Protein AF-A0A5N6ZNH1-F1 (afdb_monomer)

InterPro domains:
  IPR006068 Cation-transporting P-type ATPase, C-terminal [PF00689] (1-148)
  IPR023298 P-type ATPase, transmembrane domain superfamily [SSF81665] (3-155)

Structure (mmCIF, N/CA/C/O backbone):
data_AF-A0A5N6ZNH1-F1
#
_entry.id   AF-A0A5N6ZNH1-F1
#
loop_
_atom_site.group_PDB
_atom_site.id
_atom_site.type_symbol
_atom_site.label_atom_id
_atom_site.label_alt_id
_atom_site.label_comp_id
_atom_site.label_asym_id
_atom_site.label_entity_id
_atom_site.label_seq_id
_atom_site.pdbx_PDB_ins_code
_atom_site.Cartn_x
_atom_site.Cartn_y
_atom_site.Cartn_z
_atom_site.occupancy
_atom_site.B_iso_or_equiv
_atom_site.auth_seq_id
_atom_site.auth_comp_id
_atom_site.auth_asym_id
_atom_site.auth_atom_id
_atom_site.pdbx_PDB_model_num
ATOM 1 N N . MET A 1 1 ? 2.961 -7.917 6.407 1.00 88.56 1 MET A N 1
ATOM 2 C CA . MET A 1 1 ? 3.668 -6.941 5.554 1.00 88.56 1 MET A CA 1
ATOM 3 C C . MET A 1 1 ? 4.857 -7.589 4.864 1.00 88.56 1 MET A C 1
ATOM 5 O O . MET A 1 1 ? 4.721 -7.859 3.689 1.00 88.56 1 MET A O 1
ATOM 9 N N . ALA A 1 2 ? 5.943 -7.946 5.563 1.00 92.75 2 ALA A N 1
ATOM 10 C CA . ALA A 1 2 ? 7.127 -8.548 4.927 1.00 92.75 2 ALA A CA 1
ATOM 11 C C . ALA A 1 2 ? 6.815 -9.782 4.057 1.00 92.75 2 ALA A C 1
ATOM 13 O O . ALA A 1 2 ? 7.259 -9.849 2.919 1.00 92.75 2 ALA A O 1
ATOM 14 N N . ALA A 1 3 ? 5.983 -10.706 4.553 1.00 95.50 3 ALA A N 1
ATOM 15 C CA . ALA A 1 3 ? 5.555 -11.874 3.781 1.00 95.50 3 ALA A CA 1
ATOM 16 C C . ALA A 1 3 ? 4.756 -11.515 2.514 1.00 95.50 3 ALA A C 1
ATOM 18 O O . ALA A 1 3 ? 4.924 -12.180 1.504 1.00 95.50 3 ALA A O 1
ATOM 19 N N . LEU A 1 4 ? 3.935 -10.455 2.563 1.00 94.50 4 LEU A N 1
ATOM 20 C CA . LEU A 1 4 ? 3.176 -9.975 1.401 1.00 94.50 4 LEU A CA 1
ATOM 21 C C . LEU A 1 4 ? 4.105 -9.290 0.393 1.00 94.50 4 LEU A C 1
ATOM 23 O O . LEU A 1 4 ? 4.071 -9.571 -0.789 1.00 94.50 4 LEU A O 1
ATOM 27 N N . CYS A 1 5 ? 5.040 -8.466 0.864 1.00 94.94 5 CYS A N 1
ATOM 28 C CA . CYS A 1 5 ? 6.045 -7.871 -0.013 1.00 94.94 5 CYS A CA 1
ATOM 29 C C . CYS A 1 5 ? 6.889 -8.951 -0.717 1.00 94.94 5 CYS A C 1
ATOM 31 O O . CYS A 1 5 ? 7.115 -8.857 -1.921 1.00 94.94 5 CYS A O 1
ATOM 33 N N . LEU A 1 6 ? 7.297 -10.005 0.001 1.00 95.38 6 LEU A N 1
ATOM 34 C CA . LEU A 1 6 ? 8.005 -11.134 -0.602 1.00 95.38 6 LEU A CA 1
ATOM 35 C C . LEU A 1 6 ? 7.116 -11.894 -1.597 1.00 95.38 6 LEU A C 1
ATOM 37 O O . LEU A 1 6 ? 7.585 -12.202 -2.689 1.00 95.38 6 LEU A O 1
ATOM 41 N N . SER A 1 7 ? 5.842 -12.150 -1.267 1.00 95.62 7 SER A N 1
ATOM 42 C CA . SER A 1 7 ? 4.918 -12.796 -2.207 1.00 95.62 7 SER A CA 1
ATOM 43 C C . SER A 1 7 ? 4.700 -11.961 -3.460 1.00 95.62 7 SER A C 1
ATOM 45 O O . SER A 1 7 ? 4.751 -12.525 -4.546 1.00 95.62 7 SER A O 1
ATOM 47 N N . SER A 1 8 ? 4.546 -10.642 -3.339 1.00 95.00 8 SER A N 1
ATOM 48 C CA . SER A 1 8 ? 4.360 -9.743 -4.480 1.00 95.00 8 SER A CA 1
ATOM 49 C C . SER A 1 8 ? 5.536 -9.820 -5.449 1.00 95.00 8 SER A C 1
ATOM 51 O O . SER A 1 8 ? 5.341 -9.985 -6.653 1.00 95.00 8 SER A O 1
ATOM 53 N N . PHE A 1 9 ? 6.762 -9.806 -4.914 1.00 94.88 9 PHE A N 1
ATOM 54 C CA . PHE A 1 9 ? 7.974 -9.944 -5.707 1.00 94.88 9 PHE A CA 1
ATOM 55 C C . PHE A 1 9 ? 8.028 -11.316 -6.381 1.00 94.88 9 PHE A C 1
ATOM 57 O O . PHE A 1 9 ? 8.214 -11.406 -7.591 1.00 94.88 9 PHE A O 1
ATOM 64 N N . SER A 1 10 ? 7.836 -12.388 -5.608 1.00 95.31 10 SER A N 1
ATOM 65 C CA . SER A 1 10 ? 7.918 -13.758 -6.113 1.00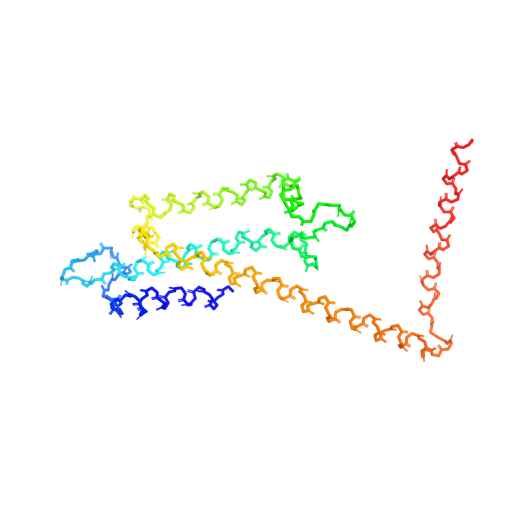 95.31 10 SER A CA 1
ATOM 66 C C . SER A 1 10 ? 6.844 -14.071 -7.155 1.00 95.31 10 SER A C 1
ATOM 68 O O . SER A 1 10 ? 7.141 -14.753 -8.131 1.00 95.31 10 SER A O 1
ATOM 70 N N . LEU A 1 11 ? 5.619 -13.570 -6.987 1.00 94.62 11 LEU A N 1
ATOM 71 C CA . LEU A 1 11 ? 4.522 -13.780 -7.932 1.00 94.62 11 LEU A CA 1
ATOM 72 C C . LEU A 1 11 ? 4.774 -13.061 -9.258 1.00 94.62 11 LEU A C 1
ATOM 74 O O . LEU A 1 11 ? 4.592 -13.664 -10.313 1.00 94.62 11 LEU A O 1
ATOM 78 N N . VAL A 1 12 ? 5.220 -11.803 -9.217 1.00 93.62 12 VAL A N 1
ATOM 79 C CA . VAL A 1 12 ? 5.508 -11.041 -10.442 1.00 93.62 12 VAL A CA 1
ATOM 80 C C . VAL A 1 12 ? 6.757 -11.575 -11.148 1.00 93.6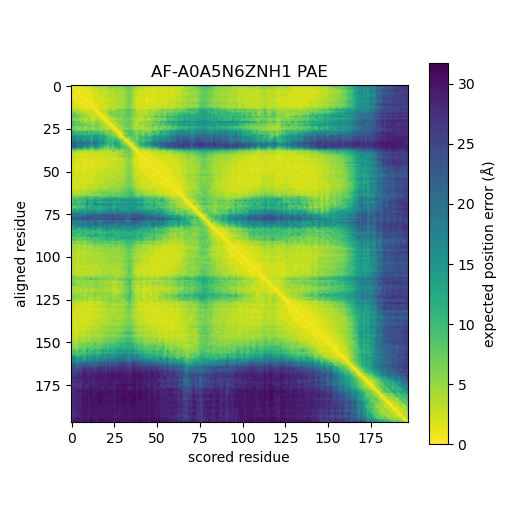2 12 VAL A C 1
ATOM 82 O O . VAL A 1 12 ? 6.750 -11.669 -12.368 1.00 93.62 12 VAL A O 1
ATOM 85 N N . MET A 1 13 ? 7.792 -11.988 -10.408 1.00 92.44 13 MET A N 1
ATOM 86 C CA . MET A 1 13 ? 9.008 -12.561 -11.000 1.00 92.44 13 MET A CA 1
ATOM 87 C C . MET A 1 13 ? 8.810 -13.962 -11.570 1.00 92.44 13 MET A C 1
ATOM 89 O O . MET A 1 13 ? 9.171 -14.211 -12.713 1.00 92.44 13 MET A O 1
ATOM 93 N N . TYR A 1 14 ? 8.295 -14.885 -10.757 1.00 92.56 14 TYR A N 1
ATOM 94 C CA . TYR A 1 14 ? 8.315 -16.320 -11.062 1.00 92.56 14 TYR A CA 1
ATOM 95 C C . TYR A 1 14 ? 6.938 -16.886 -11.405 1.00 92.56 14 TYR A C 1
ATOM 97 O O . TYR A 1 14 ? 6.851 -17.915 -12.063 1.00 92.56 14 TYR A O 1
ATOM 105 N N . GLY A 1 15 ? 5.861 -16.262 -10.921 1.00 90.50 15 GLY A N 1
ATOM 106 C CA . GLY A 1 15 ? 4.499 -16.726 -11.193 1.00 90.50 15 GLY A CA 1
ATOM 107 C C . GLY A 1 15 ? 4.025 -16.334 -12.589 1.00 90.50 15 GLY A C 1
ATOM 108 O O . GLY A 1 15 ? 3.503 -17.168 -13.322 1.00 90.50 15 GLY A O 1
ATOM 109 N N . TRP A 1 16 ? 4.223 -15.065 -12.947 1.00 89.00 16 TRP A N 1
ATOM 110 C CA . TRP A 1 16 ? 3.796 -14.499 -14.232 1.00 89.00 16 TRP A CA 1
ATOM 111 C C . TRP A 1 16 ? 4.929 -13.890 -15.063 1.00 89.00 16 TRP A C 1
ATOM 113 O O . TRP A 1 16 ? 4.695 -13.503 -16.206 1.00 89.00 16 TRP A O 1
ATOM 123 N N . GLY A 1 17 ? 6.128 -13.781 -14.494 1.00 87.06 17 GLY A N 1
ATOM 124 C CA . GLY A 1 17 ? 7.323 -13.323 -15.192 1.00 87.06 17 GLY A CA 1
ATOM 125 C C . GLY A 1 17 ? 8.105 -14.466 -15.837 1.00 87.06 17 GLY A C 1
ATOM 126 O O . GLY A 1 17 ? 7.715 -15.631 -15.793 1.00 87.06 17 GLY A O 1
ATOM 127 N N . ASP A 1 18 ? 9.238 -14.109 -16.429 1.00 85.00 18 ASP A N 1
ATOM 128 C CA . ASP A 1 18 ? 10.198 -15.020 -17.060 1.00 85.00 18 ASP A CA 1
ATOM 129 C C . ASP A 1 18 ? 11.141 -15.705 -16.054 1.00 85.00 18 ASP A C 1
ATOM 131 O O . ASP A 1 18 ? 11.878 -16.619 -16.420 1.00 85.00 18 ASP A O 1
ATOM 135 N N . GLY A 1 19 ? 11.119 -15.286 -14.782 1.00 83.12 19 GLY A N 1
ATOM 136 C CA . GLY A 1 19 ? 12.041 -15.761 -13.751 1.00 83.12 19 GLY A CA 1
ATOM 137 C C . GLY A 1 19 ? 13.498 -15.345 -13.982 1.00 83.12 19 GLY A C 1
ATOM 138 O O . GLY A 1 19 ? 14.367 -15.780 -13.222 1.00 83.12 19 GLY A O 1
ATOM 139 N N . ASP A 1 20 ? 13.767 -14.510 -14.989 1.00 85.50 20 ASP A N 1
ATOM 140 C CA . ASP A 1 20 ? 15.103 -14.019 -15.299 1.00 85.50 20 ASP A CA 1
ATOM 141 C C . ASP A 1 20 ? 15.402 -12.785 -14.447 1.00 85.50 20 ASP A C 1
ATOM 143 O O . ASP A 1 20 ? 14.707 -11.772 -14.493 1.00 85.50 20 ASP A O 1
ATOM 147 N N . LEU A 1 21 ? 16.443 -12.880 -13.621 1.00 82.38 21 LEU A N 1
ATOM 148 C CA . LEU A 1 21 ? 16.875 -11.777 -12.767 1.00 82.38 21 LEU A CA 1
ATOM 149 C C . LEU A 1 21 ? 17.763 -10.765 -13.517 1.00 82.38 21 LEU A C 1
ATOM 151 O O . LEU A 1 21 ? 18.082 -9.708 -12.959 1.00 82.38 21 LEU A O 1
ATOM 155 N N . GLY A 1 22 ? 18.164 -11.086 -14.749 1.00 80.69 22 GLY A N 1
ATOM 156 C CA . GLY A 1 22 ? 19.081 -10.299 -15.558 1.00 80.69 22 GLY A CA 1
ATOM 157 C C . GLY A 1 22 ? 20.480 -10.175 -14.942 1.00 80.69 22 GLY A C 1
ATOM 158 O O . GLY A 1 22 ? 20.769 -10.619 -13.826 1.00 80.69 22 GLY A O 1
ATOM 159 N N . SER A 1 23 ? 21.386 -9.531 -15.675 1.00 81.56 23 SER A N 1
ATOM 160 C CA . SER A 1 23 ? 22.740 -9.210 -15.217 1.00 81.56 23 SER A CA 1
ATOM 161 C C . SER A 1 23 ? 22.920 -7.700 -15.145 1.00 81.56 23 SER A C 1
ATOM 163 O O . SER A 1 23 ? 22.488 -6.982 -16.031 1.00 81.56 23 SER A O 1
ATOM 165 N N . GLY A 1 24 ? 23.557 -7.179 -14.094 1.00 80.00 24 GLY A N 1
ATOM 166 C CA . GLY A 1 24 ? 23.895 -5.748 -14.050 1.00 80.00 24 GLY A CA 1
ATOM 167 C C . GLY A 1 24 ? 22.712 -4.782 -13.871 1.00 80.00 24 GLY A C 1
ATOM 168 O O . GLY A 1 24 ? 22.926 -3.572 -13.866 1.00 80.00 24 GLY A O 1
ATOM 169 N N . CYS A 1 25 ? 21.496 -5.271 -13.597 1.00 80.94 25 CYS A N 1
ATOM 170 C CA . CYS A 1 25 ? 20.281 -4.455 -13.437 1.00 80.94 25 CYS A CA 1
ATOM 171 C C . CYS A 1 25 ? 20.325 -3.426 -12.285 1.00 80.94 25 CYS A C 1
ATOM 173 O O . CYS A 1 25 ? 19.436 -2.590 -12.143 1.00 80.94 25 CYS A O 1
ATOM 175 N N . ASN A 1 26 ? 21.338 -3.480 -11.415 1.00 82.81 26 ASN A N 1
ATOM 176 C CA . ASN A 1 26 ? 21.553 -2.471 -10.377 1.00 82.81 26 ASN A CA 1
ATOM 177 C C . ASN A 1 26 ? 22.439 -1.307 -10.842 1.00 82.81 26 ASN A C 1
ATOM 179 O O . ASN A 1 26 ? 22.495 -0.306 -10.133 1.00 82.81 26 ASN A O 1
ATOM 183 N N . THR A 1 27 ? 23.137 -1.411 -11.971 1.00 80.31 27 THR A N 1
ATOM 184 C CA . THR A 1 27 ? 24.080 -0.384 -12.440 1.00 80.31 27 THR A CA 1
ATOM 185 C C . THR A 1 27 ? 23.406 0.582 -13.403 1.00 80.31 27 THR A C 1
ATOM 187 O O . THR A 1 27 ? 23.567 1.793 -13.274 1.00 80.31 27 THR A O 1
ATOM 190 N N . SER A 1 28 ? 22.616 0.074 -14.345 1.00 69.06 28 SER A N 1
ATOM 191 C CA . SER A 1 28 ? 21.859 0.884 -15.301 1.00 69.06 28 SER A CA 1
ATOM 192 C C . SER A 1 28 ? 20.594 0.140 -15.729 1.00 69.06 28 SER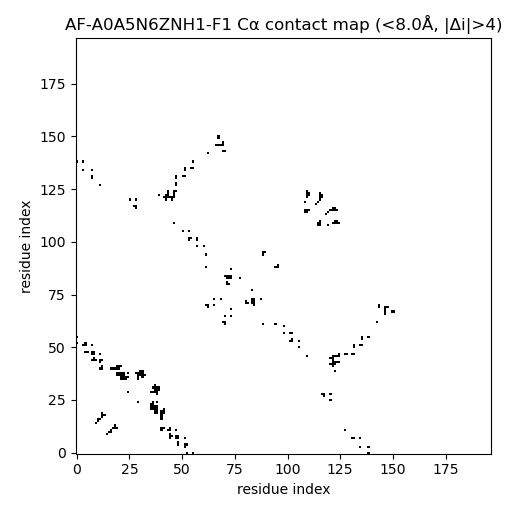 A C 1
ATOM 194 O O . SER A 1 28 ? 20.527 -1.087 -15.650 1.00 69.06 28 SER A O 1
ATOM 196 N N . TYR A 1 29 ? 19.560 0.883 -16.128 1.00 70.75 29 TYR A N 1
ATOM 197 C CA . TYR A 1 29 ? 18.357 0.286 -16.698 1.00 70.75 29 TYR A CA 1
ATOM 198 C C . TYR A 1 29 ? 18.626 -0.051 -18.166 1.00 70.75 29 TYR A C 1
ATOM 200 O O . TYR A 1 29 ? 18.647 0.836 -19.014 1.00 70.75 29 TYR A O 1
ATOM 208 N N . HIS A 1 30 ? 18.855 -1.332 -18.457 1.00 68.06 30 HIS A N 1
ATOM 209 C CA . HIS A 1 30 ? 19.127 -1.813 -19.818 1.00 68.06 30 HIS A CA 1
ATOM 210 C C . HIS A 1 30 ? 17.845 -2.178 -20.596 1.00 68.06 30 HIS A C 1
ATOM 212 O O . HIS A 1 30 ? 17.911 -2.580 -21.756 1.00 68.06 30 HIS A O 1
ATOM 218 N N . GLY A 1 31 ? 16.661 -1.992 -19.995 1.00 68.38 31 GLY A N 1
ATOM 219 C CA . GLY A 1 31 ? 15.377 -2.346 -20.605 1.00 68.38 31 GLY A CA 1
ATOM 220 C C . GLY A 1 31 ? 15.332 -3.811 -21.052 1.00 68.38 31 GLY A C 1
ATOM 221 O O . GLY A 1 31 ? 15.844 -4.691 -20.362 1.00 68.38 31 GLY A O 1
ATOM 222 N N . SER A 1 32 ? 14.734 -4.052 -22.220 1.00 61.44 32 SER A N 1
ATOM 223 C CA . SER A 1 32 ? 14.674 -5.356 -22.899 1.00 61.44 32 SER A CA 1
ATOM 224 C C . SER A 1 32 ? 15.827 -5.542 -23.911 1.00 61.44 32 SER A C 1
ATOM 226 O O . SER A 1 32 ? 15.699 -6.274 -24.895 1.00 61.44 32 SER A O 1
ATOM 228 N N . ALA A 1 33 ? 16.958 -4.847 -23.724 1.00 58.91 33 ALA A N 1
ATOM 229 C CA . ALA A 1 33 ? 18.098 -4.957 -24.628 1.00 58.91 33 ALA A CA 1
ATOM 230 C C . ALA A 1 33 ? 18.775 -6.332 -24.501 1.00 58.91 33 ALA A C 1
ATOM 232 O O . ALA A 1 33 ? 19.253 -6.733 -23.443 1.00 58.91 33 ALA A O 1
ATOM 233 N N . HIS A 1 34 ? 18.871 -7.033 -25.629 1.00 53.25 34 HIS A N 1
ATOM 234 C CA . HIS A 1 34 ? 19.316 -8.426 -25.725 1.00 53.25 34 HIS A CA 1
ATOM 235 C C . HIS A 1 34 ? 20.792 -8.672 -25.340 1.00 53.25 34 HIS A C 1
ATOM 237 O O . HIS A 1 34 ? 21.206 -9.826 -25.250 1.00 53.25 34 HIS A O 1
ATOM 243 N N . TYR A 1 35 ? 21.587 -7.608 -25.163 1.00 54.94 35 TYR A N 1
ATOM 244 C CA . TYR A 1 35 ? 23.039 -7.681 -24.953 1.00 54.94 35 TYR A CA 1
ATOM 245 C C . TYR A 1 35 ? 23.467 -7.491 -23.484 1.00 54.94 35 TYR A C 1
ATOM 247 O O . TYR A 1 35 ? 24.503 -8.022 -23.103 1.00 54.94 35 TYR A O 1
ATOM 255 N N . ASP A 1 36 ? 22.655 -6.819 -22.653 1.00 57.50 36 ASP A N 1
ATOM 256 C CA . ASP A 1 36 ? 22.975 -6.521 -21.238 1.00 57.50 36 ASP A CA 1
ATOM 257 C C . ASP A 1 36 ? 22.039 -7.219 -20.221 1.00 57.50 36 ASP A C 1
ATOM 259 O O . ASP A 1 36 ? 22.145 -7.004 -19.014 1.00 57.50 36 ASP A O 1
ATOM 263 N N . GLY A 1 37 ? 21.165 -8.119 -20.684 1.00 64.81 37 GLY A N 1
ATOM 264 C CA . GLY A 1 37 ? 20.223 -8.874 -19.850 1.00 64.81 37 GLY A CA 1
ATOM 265 C C . GLY A 1 37 ? 18.873 -8.169 -19.685 1.00 64.81 37 GLY A C 1
ATOM 266 O O . GLY A 1 37 ? 18.797 -6.948 -19.555 1.00 64.81 37 GLY A O 1
ATOM 267 N N . ASN A 1 38 ? 17.785 -8.945 -19.703 1.00 76.50 38 ASN A N 1
ATOM 268 C CA . ASN A 1 38 ? 16.431 -8.415 -19.565 1.00 76.50 38 ASN A CA 1
ATOM 269 C C . ASN A 1 38 ? 16.178 -7.996 -18.106 1.00 76.50 38 ASN A C 1
ATOM 271 O O . ASN A 1 38 ? 16.035 -8.841 -17.227 1.00 76.50 38 ASN A O 1
ATOM 275 N N . CYS A 1 39 ? 16.127 -6.691 -17.831 1.00 85.69 39 CYS A N 1
ATOM 276 C CA . CYS A 1 39 ? 15.884 -6.171 -16.476 1.00 85.69 39 CYS A CA 1
ATOM 277 C C . CYS A 1 39 ? 14.420 -5.771 -16.238 1.00 85.69 39 CYS A C 1
ATOM 279 O O . CYS A 1 39 ? 14.068 -5.329 -15.139 1.00 85.69 39 CYS A O 1
ATOM 281 N N . GLU A 1 40 ? 13.567 -5.880 -17.259 1.00 86.06 40 GLU A N 1
ATOM 282 C CA . GLU A 1 40 ? 12.202 -5.361 -17.219 1.00 86.06 40 GLU A CA 1
ATOM 283 C C . GLU A 1 40 ? 11.353 -6.061 -16.149 1.00 86.06 40 GLU A C 1
ATOM 285 O O . GLU A 1 40 ? 10.689 -5.396 -15.348 1.00 86.06 40 GLU A O 1
ATOM 290 N N . THR A 1 41 ? 11.409 -7.391 -16.081 1.00 88.81 41 THR A N 1
ATOM 291 C CA . THR A 1 41 ? 10.602 -8.191 -15.145 1.00 88.81 41 THR A CA 1
ATOM 292 C C . THR A 1 41 ? 10.995 -7.935 -13.693 1.00 88.81 41 THR A C 1
ATOM 294 O O . THR A 1 41 ? 10.131 -7.666 -12.854 1.00 88.81 41 THR A O 1
ATOM 297 N N . VAL A 1 42 ? 12.297 -7.861 -13.408 1.00 90.88 42 VAL A N 1
ATOM 298 C CA . VAL A 1 42 ? 12.827 -7.467 -12.093 1.00 90.88 42 VAL A CA 1
ATOM 299 C C . VAL A 1 42 ? 12.383 -6.070 -11.695 1.00 90.88 42 VAL A C 1
ATOM 301 O O . VAL A 1 42 ? 11.976 -5.854 -10.550 1.00 90.88 42 VAL A O 1
ATOM 304 N N . PHE A 1 43 ? 12.439 -5.111 -12.616 1.00 90.94 43 PHE A N 1
ATOM 305 C CA . PHE A 1 43 ? 12.027 -3.738 -12.334 1.00 90.94 43 PHE A CA 1
ATOM 306 C C . PHE A 1 43 ? 10.520 -3.649 -12.063 1.00 90.94 43 PHE A C 1
ATOM 308 O O . PHE A 1 43 ? 10.120 -2.902 -11.167 1.00 90.94 43 PHE A O 1
ATOM 315 N N . ARG A 1 44 ? 9.690 -4.448 -12.749 1.00 92.12 44 ARG A N 1
ATOM 316 C CA . ARG A 1 44 ? 8.242 -4.561 -12.483 1.00 92.12 44 ARG A CA 1
ATOM 317 C C . ARG A 1 44 ? 7.954 -5.207 -11.127 1.00 92.12 44 ARG A C 1
ATOM 319 O O . ARG A 1 44 ? 7.115 -4.715 -10.367 1.00 92.12 44 ARG A O 1
ATOM 326 N N . ALA A 1 45 ? 8.680 -6.264 -10.768 1.00 93.81 45 ALA A N 1
ATOM 327 C CA . ALA A 1 45 ? 8.530 -6.923 -9.470 1.00 93.81 45 ALA A CA 1
ATOM 328 C C . ALA A 1 45 ? 8.954 -6.014 -8.303 1.00 93.81 45 ALA A C 1
ATOM 330 O O . ALA A 1 45 ? 8.256 -5.924 -7.285 1.00 93.81 45 ALA A O 1
ATOM 331 N N . ARG A 1 46 ? 10.058 -5.272 -8.466 1.00 93.94 46 ARG A N 1
ATOM 332 C CA . ARG A 1 46 ? 10.502 -4.236 -7.515 1.00 93.94 46 ARG A CA 1
ATOM 333 C C . ARG A 1 46 ? 9.469 -3.129 -7.373 1.00 93.94 46 ARG A C 1
ATOM 335 O O . ARG A 1 46 ? 9.150 -2.746 -6.248 1.00 93.94 46 ARG A O 1
ATOM 342 N N . ALA A 1 47 ? 8.922 -2.654 -8.491 1.00 94.75 47 ALA A N 1
ATOM 343 C CA . ALA A 1 47 ? 7.869 -1.650 -8.487 1.00 94.75 47 ALA A CA 1
ATOM 344 C C . ALA A 1 47 ? 6.657 -2.136 -7.683 1.00 94.75 47 ALA A C 1
ATOM 346 O O . ALA A 1 47 ? 6.187 -1.436 -6.788 1.00 94.75 47 ALA A O 1
ATOM 347 N N . THR A 1 48 ? 6.189 -3.358 -7.951 1.00 95.75 48 THR A N 1
ATOM 348 C CA . THR A 1 48 ? 5.007 -3.934 -7.286 1.00 95.75 48 THR A CA 1
ATOM 349 C C . THR A 1 48 ? 5.229 -4.039 -5.783 1.00 95.75 48 THR A C 1
ATOM 351 O O . THR A 1 48 ? 4.384 -3.618 -4.991 1.00 95.75 48 THR A O 1
ATOM 354 N N . THR A 1 49 ? 6.419 -4.489 -5.387 1.00 95.75 49 THR A N 1
ATOM 355 C CA . THR A 1 49 ? 6.819 -4.575 -3.979 1.00 95.75 49 THR A CA 1
ATOM 356 C C . THR A 1 49 ? 6.866 -3.198 -3.316 1.00 95.75 49 THR A C 1
ATOM 358 O O . THR A 1 49 ? 6.401 -3.046 -2.185 1.00 95.75 49 THR A O 1
ATOM 361 N N . PHE A 1 50 ? 7.394 -2.185 -4.010 1.00 95.31 50 PHE A N 1
ATOM 362 C CA . PHE A 1 50 ? 7.449 -0.804 -3.530 1.00 95.31 50 PHE A CA 1
ATOM 363 C C . PHE A 1 50 ? 6.047 -0.227 -3.295 1.00 95.31 50 PHE A C 1
ATOM 365 O O . PHE A 1 50 ? 5.803 0.359 -2.236 1.00 95.31 50 PHE A O 1
ATOM 372 N N . VAL A 1 51 ? 5.113 -0.434 -4.231 1.00 95.81 51 VAL A N 1
ATOM 373 C CA . VAL A 1 51 ? 3.718 0.007 -4.072 1.00 95.81 51 VAL A CA 1
ATOM 374 C C . VAL A 1 51 ? 3.073 -0.696 -2.887 1.00 95.81 51 VAL A C 1
ATOM 376 O O . VAL A 1 51 ? 2.530 -0.024 -2.012 1.00 95.81 51 VAL A O 1
ATOM 379 N N . CYS A 1 52 ? 3.185 -2.026 -2.812 1.00 95.69 52 CYS A N 1
ATOM 380 C CA . CYS A 1 52 ? 2.626 -2.812 -1.713 1.00 95.69 52 CYS A CA 1
ATOM 381 C C . CYS A 1 52 ? 3.179 -2.340 -0.362 1.00 95.69 52 CYS A C 1
ATOM 383 O O . CYS A 1 52 ? 2.419 -2.031 0.553 1.00 95.69 52 CYS A O 1
ATOM 385 N N . MET A 1 53 ? 4.501 -2.195 -0.244 1.00 95.56 53 MET A N 1
ATOM 386 C CA . MET A 1 53 ? 5.153 -1.702 0.970 1.00 95.56 53 MET A CA 1
ATOM 387 C C . MET A 1 53 ? 4.648 -0.307 1.362 1.00 95.56 53 MET A C 1
ATOM 389 O O . MET A 1 53 ? 4.258 -0.093 2.511 1.00 95.56 53 MET A O 1
ATOM 393 N N . THR A 1 54 ? 4.621 0.628 0.414 1.00 95.38 54 THR A N 1
ATOM 394 C CA . THR A 1 54 ? 4.214 2.014 0.670 1.00 95.38 54 THR A CA 1
ATOM 395 C C . THR A 1 54 ? 2.748 2.085 1.083 1.00 95.38 54 THR A C 1
ATOM 397 O O . THR A 1 54 ? 2.420 2.643 2.129 1.00 95.38 54 THR A O 1
ATOM 400 N N . TRP A 1 55 ? 1.857 1.458 0.318 1.00 95.00 55 TRP A N 1
ATOM 401 C CA . TRP A 1 55 ? 0.422 1.487 0.588 1.00 95.00 55 TRP A CA 1
ATOM 402 C C . TRP A 1 55 ? 0.071 0.774 1.891 1.00 95.00 55 TRP A C 1
ATOM 404 O O . TRP A 1 55 ? -0.726 1.293 2.671 1.00 95.00 55 TRP A O 1
ATOM 414 N N . PHE A 1 56 ? 0.695 -0.368 2.194 1.00 95.12 56 PHE A N 1
ATOM 415 C CA . PHE A 1 56 ? 0.449 -1.061 3.462 1.00 95.12 56 PHE A CA 1
ATOM 416 C C . PHE A 1 56 ? 0.946 -0.252 4.656 1.00 95.12 56 PHE A C 1
ATOM 418 O O . PHE A 1 56 ? 0.283 -0.260 5.688 1.00 95.12 56 PHE A O 1
ATOM 425 N N . ALA A 1 57 ? 2.059 0.478 4.537 1.00 94.44 57 ALA A N 1
ATOM 426 C CA . ALA A 1 57 ? 2.510 1.384 5.593 1.00 94.44 57 ALA A CA 1
ATOM 427 C C . ALA A 1 57 ? 1.506 2.528 5.830 1.00 94.44 57 ALA A C 1
ATOM 429 O O . ALA A 1 57 ? 1.194 2.849 6.979 1.00 94.44 57 ALA A O 1
ATOM 430 N N . LEU A 1 58 ? 0.946 3.094 4.758 1.00 93.81 58 LEU A N 1
ATOM 431 C CA . LEU A 1 58 ? -0.081 4.136 4.833 1.00 93.81 58 LEU A CA 1
ATOM 432 C C . LEU A 1 58 ? -1.384 3.619 5.459 1.00 93.81 58 LEU A C 1
ATOM 434 O O . LEU A 1 58 ? -1.923 4.243 6.376 1.00 93.81 58 LEU A O 1
ATOM 438 N N . PHE A 1 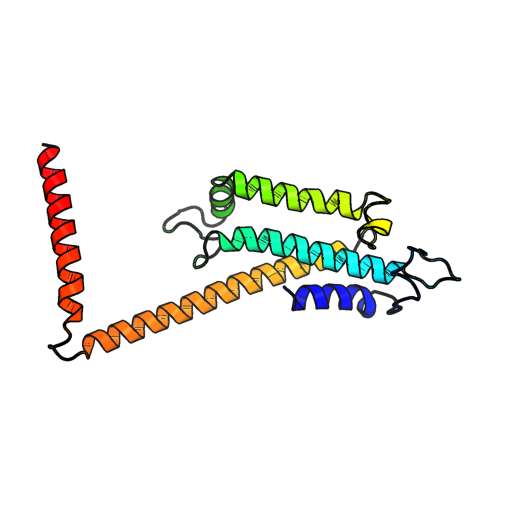59 ? -1.861 2.447 5.032 1.00 91.75 59 PHE A N 1
ATOM 439 C CA . PHE A 1 59 ? -3.018 1.800 5.650 1.00 91.75 59 PHE A CA 1
ATOM 440 C C . PHE A 1 59 ? -2.750 1.439 7.111 1.00 91.75 59 PHE A C 1
ATOM 442 O O . PHE A 1 59 ? -3.606 1.667 7.963 1.00 91.75 59 PHE A O 1
ATOM 449 N N . LEU A 1 60 ? -1.548 0.949 7.433 1.00 91.31 60 LEU A N 1
ATOM 450 C CA . LEU A 1 60 ? -1.160 0.660 8.809 1.00 91.31 60 LEU A CA 1
ATOM 451 C C . LEU A 1 60 ? -1.247 1.914 9.682 1.00 91.31 60 LEU A C 1
ATOM 453 O O . LEU A 1 60 ? -1.745 1.823 10.801 1.00 91.31 60 LEU A O 1
ATOM 457 N N . ALA A 1 61 ? -0.806 3.070 9.180 1.00 90.69 61 ALA A N 1
ATOM 458 C CA . ALA A 1 61 ? -0.875 4.333 9.910 1.00 90.69 61 ALA A CA 1
ATOM 459 C C . ALA A 1 61 ? -2.321 4.708 10.281 1.00 90.69 61 ALA A C 1
ATOM 461 O O . ALA A 1 61 ? -2.577 5.108 11.418 1.00 90.69 61 ALA A O 1
ATOM 462 N N . TRP A 1 62 ? -3.283 4.503 9.375 1.00 87.81 62 TRP A N 1
ATOM 463 C CA . TRP A 1 62 ? -4.708 4.637 9.700 1.00 87.81 62 TRP A CA 1
ATOM 464 C C . TRP A 1 62 ? -5.190 3.584 10.700 1.00 87.81 62 TRP A C 1
ATOM 466 O O . TRP A 1 62 ? -5.883 3.908 11.665 1.00 87.81 62 TRP A O 1
ATOM 476 N N . GLU A 1 63 ? -4.786 2.331 10.524 1.00 87.56 63 GLU A N 1
ATOM 477 C CA . GLU A 1 63 ? -5.141 1.238 11.427 1.00 87.56 63 GLU A CA 1
ATOM 478 C C . GLU A 1 63 ? -4.593 1.438 12.853 1.00 87.56 63 GLU A C 1
ATOM 480 O O . GLU A 1 63 ? -5.195 0.943 13.812 1.00 87.56 63 GLU A O 1
ATOM 485 N N . GLN A 1 64 ? -3.473 2.153 13.019 1.00 85.94 64 GLN A N 1
ATOM 486 C CA . GLN A 1 64 ? -2.860 2.432 14.323 1.00 85.94 64 GLN A CA 1
ATOM 487 C C . GLN A 1 64 ? -3.504 3.607 15.077 1.00 85.94 64 GLN A C 1
ATOM 489 O O . GLN A 1 64 ? -3.140 3.812 16.236 1.00 85.94 64 GLN A O 1
ATOM 494 N N . ILE A 1 65 ? -4.471 4.345 14.501 1.00 85.50 65 ILE A N 1
ATOM 495 C CA . ILE A 1 65 ? -5.164 5.415 15.252 1.00 85.50 65 ILE A CA 1
ATOM 496 C C . ILE A 1 65 ? -5.785 4.847 16.538 1.00 85.50 65 ILE A C 1
ATOM 498 O O . ILE A 1 65 ? -5.722 5.470 17.595 1.00 85.50 65 ILE A O 1
ATOM 502 N N . ASP A 1 66 ? -6.325 3.628 16.459 1.00 79.12 66 ASP A N 1
ATOM 503 C CA . ASP A 1 66 ? -6.841 2.887 17.603 1.00 79.12 66 ASP A CA 1
ATOM 504 C C . ASP A 1 66 ? -6.239 1.473 17.662 1.00 79.12 66 ASP A C 1
ATOM 506 O O . ASP A 1 66 ? -6.694 0.528 17.016 1.00 79.12 66 ASP A O 1
ATOM 510 N N . MET A 1 67 ? -5.247 1.283 18.539 1.00 77.25 67 MET A N 1
ATOM 511 C CA . MET A 1 67 ? -4.496 0.021 18.696 1.00 77.25 67 MET A CA 1
ATOM 512 C C . MET A 1 67 ? -5.346 -1.198 19.113 1.00 77.25 67 MET A C 1
ATOM 514 O O . MET A 1 67 ? -4.882 -2.346 19.030 1.00 77.25 67 MET A O 1
ATOM 518 N N . ARG A 1 68 ? -6.563 -0.964 19.628 1.00 69.06 68 ARG A N 1
ATOM 519 C CA . ARG A 1 68 ? -7.452 -1.988 20.219 1.00 69.06 68 ARG A CA 1
ATOM 520 C C . ARG A 1 68 ? -8.801 -2.130 19.513 1.00 69.06 68 ARG A C 1
ATOM 522 O O . ARG A 1 68 ? -9.422 -3.198 19.592 1.00 69.06 68 ARG A O 1
ATOM 529 N N . ARG A 1 69 ? -9.295 -1.069 18.878 1.00 72.56 69 ARG A N 1
ATOM 530 C CA . ARG A 1 69 ? -10.592 -1.082 18.193 1.00 72.56 69 ARG A CA 1
ATOM 531 C C . ARG A 1 69 ? -10.389 -1.377 16.711 1.00 72.56 69 ARG A C 1
ATOM 533 O O . ARG A 1 69 ? -9.319 -1.150 16.158 1.00 72.56 69 ARG A O 1
ATOM 540 N N . SER A 1 70 ? -11.405 -1.998 16.123 1.00 76.00 70 SER A N 1
ATOM 541 C CA . SER A 1 70 ? -11.412 -2.272 14.685 1.00 76.00 70 SER A CA 1
ATOM 542 C C . SER A 1 70 ? -11.521 -0.940 13.954 1.00 76.00 70 SER A C 1
ATOM 544 O O . SER A 1 70 ? -12.235 -0.054 14.437 1.00 76.00 70 SER A O 1
ATOM 546 N N . PHE A 1 71 ? -10.835 -0.798 12.825 1.00 72.50 71 PHE A N 1
ATOM 547 C CA . PHE A 1 71 ? -10.864 0.429 12.030 1.00 72.50 71 PHE A CA 1
ATOM 548 C C . PHE A 1 71 ? -12.282 0.773 11.561 1.00 72.50 71 PHE A C 1
ATOM 550 O O . PHE A 1 71 ? -12.714 1.922 11.627 1.00 72.50 71 PHE A O 1
ATOM 557 N N . PHE A 1 72 ? -13.074 -0.251 11.240 1.00 68.56 72 PHE A N 1
ATOM 558 C CA . PHE A 1 72 ? -14.476 -0.095 10.853 1.00 68.56 72 PHE A CA 1
ATOM 559 C C . PHE A 1 72 ? -15.404 0.289 12.021 1.00 68.56 72 PHE A C 1
ATOM 561 O O . PHE A 1 72 ? -16.545 0.686 11.795 1.00 68.56 72 PHE A O 1
ATOM 568 N N . ARG A 1 73 ? -14.947 0.191 13.280 1.00 70.31 73 ARG A N 1
ATOM 569 C CA . ARG A 1 73 ? -15.748 0.523 14.473 1.00 70.31 73 ARG A CA 1
ATOM 570 C C . ARG A 1 73 ? -14.907 1.201 15.554 1.00 70.31 73 ARG A C 1
ATOM 572 O O . ARG A 1 73 ? -14.617 0.617 16.605 1.00 70.31 73 ARG A O 1
ATOM 579 N N . MET A 1 74 ? -14.551 2.454 15.291 1.00 68.12 74 MET A N 1
ATOM 580 C CA . MET A 1 74 ? -13.629 3.227 16.123 1.00 68.12 74 MET A CA 1
ATOM 581 C C . MET A 1 74 ? -14.311 3.891 17.340 1.00 68.12 74 MET A C 1
ATOM 583 O O . MET A 1 74 ? -13.819 3.773 18.470 1.00 68.12 74 MET A O 1
ATOM 587 N N . GLN A 1 75 ? -15.505 4.483 17.178 1.00 65.31 75 GLN A N 1
ATOM 588 C CA . GLN A 1 75 ? -16.309 4.981 18.313 1.00 65.31 75 GLN A CA 1
ATOM 589 C C . GLN A 1 75 ? -17.311 3.938 18.837 1.00 65.31 75 GLN A C 1
ATOM 591 O O . GLN A 1 75 ? -17.991 3.277 18.044 1.00 65.31 75 GLN A O 1
ATOM 596 N N . PRO A 1 76 ? -17.461 3.808 20.168 1.00 63.41 76 PRO A N 1
ATOM 597 C CA . PRO A 1 76 ? -18.495 2.983 20.769 1.00 63.41 76 PRO A CA 1
ATOM 598 C C . PRO A 1 76 ? -19.852 3.700 20.647 1.00 63.41 76 PRO A C 1
ATOM 600 O O . PRO A 1 76 ? -19.916 4.921 20.722 1.00 63.41 76 PRO A O 1
ATOM 603 N N . ASN A 1 77 ? -20.942 2.947 20.474 1.00 61.94 77 ASN A N 1
ATOM 604 C CA . ASN A 1 77 ? -22.332 3.450 20.434 1.00 61.94 77 ASN A CA 1
ATOM 605 C C . ASN A 1 77 ? -22.739 4.349 19.245 1.00 61.94 77 ASN A C 1
ATOM 607 O O . ASN A 1 77 ? -23.808 4.953 19.273 1.00 61.94 77 ASN A O 1
ATOM 611 N N . SER A 1 78 ? -21.954 4.404 18.169 1.00 62.56 78 SER A N 1
ATOM 612 C CA . SER A 1 78 ? -22.380 5.067 16.929 1.00 62.56 78 SER A CA 1
ATOM 613 C C . SER A 1 78 ? -23.394 4.214 16.147 1.00 62.56 78 SER A C 1
ATOM 615 O O . SER A 1 78 ? -23.244 2.998 16.033 1.00 62.56 78 SER A O 1
ATOM 617 N N . LYS A 1 79 ? -24.424 4.865 15.583 1.00 62.91 79 LYS A N 1
ATOM 618 C CA . LYS A 1 79 ? -25.489 4.239 14.770 1.00 62.91 79 LYS A CA 1
ATOM 619 C C . LYS A 1 79 ? -25.082 3.977 13.308 1.00 62.91 79 LYS A C 1
ATOM 621 O O . LYS A 1 79 ? -25.860 3.395 12.558 1.00 62.91 79 LYS A O 1
ATOM 626 N N . ARG A 1 80 ? -23.894 4.421 12.877 1.00 62.53 80 ARG A N 1
ATOM 627 C CA . ARG A 1 80 ? -23.433 4.339 11.478 1.00 62.53 80 ARG A CA 1
ATOM 628 C C . ARG A 1 80 ? -22.385 3.239 11.315 1.00 62.53 80 ARG A C 1
ATOM 630 O O . ARG A 1 80 ? -21.201 3.505 11.417 1.00 62.53 80 ARG A O 1
ATOM 637 N N . TYR A 1 81 ? -22.806 2.008 11.042 1.00 59.84 81 TYR A N 1
ATOM 638 C CA . TYR A 1 81 ? -21.881 0.867 10.983 1.00 59.84 81 TYR A CA 1
ATOM 639 C C . TYR A 1 81 ? -20.884 0.910 9.812 1.00 59.84 81 TYR A C 1
ATOM 641 O O . TYR A 1 81 ? -19.744 0.502 9.990 1.00 59.84 81 TYR A O 1
ATOM 649 N N . PHE A 1 82 ? -21.280 1.418 8.639 1.00 59.59 82 PHE A N 1
ATOM 650 C CA . PHE A 1 82 ? -20.439 1.367 7.431 1.00 59.59 82 PHE A CA 1
ATOM 651 C C . PHE A 1 82 ? -19.733 2.680 7.075 1.00 59.59 82 PHE A C 1
ATOM 653 O O . PHE A 1 82 ? -18.651 2.649 6.503 1.00 59.59 82 PHE A O 1
ATOM 660 N N . THR A 1 83 ? -20.304 3.841 7.408 1.00 69.44 83 THR A N 1
ATOM 661 C CA . THR A 1 83 ? -19.739 5.146 7.002 1.00 69.44 83 THR A CA 1
ATOM 662 C C . THR A 1 83 ? -18.916 5.825 8.089 1.00 69.44 83 THR A C 1
ATOM 664 O O . THR A 1 83 ? -18.296 6.857 7.850 1.00 69.44 83 THR A O 1
ATOM 667 N N . GLN A 1 84 ? -18.892 5.263 9.296 1.00 72.19 84 GLN A N 1
ATOM 668 C CA . GLN A 1 84 ? -18.258 5.893 10.446 1.00 72.19 84 GLN A CA 1
ATOM 669 C C . GLN A 1 84 ? -16.744 6.060 10.291 1.00 72.19 84 GLN A C 1
ATOM 671 O O . GLN A 1 84 ? -16.223 7.103 10.680 1.00 72.19 84 GLN A O 1
ATOM 676 N N . TRP A 1 85 ? -16.058 5.097 9.671 1.00 74.62 85 TRP A N 1
ATOM 677 C CA . TRP A 1 85 ? -14.614 5.182 9.451 1.00 74.62 85 TRP A CA 1
ATOM 678 C C . TRP A 1 85 ? -14.225 6.428 8.635 1.00 74.62 85 TRP A C 1
ATOM 680 O O . TRP A 1 85 ? -13.232 7.071 8.952 1.00 74.62 85 TRP A O 1
ATOM 690 N N . MET A 1 86 ? -15.044 6.848 7.659 1.00 74.88 86 MET A N 1
ATOM 691 C CA . MET A 1 86 ? -14.774 8.047 6.852 1.00 74.88 86 MET A CA 1
ATOM 692 C C . MET A 1 86 ? -14.831 9.330 7.688 1.00 74.88 86 MET A C 1
ATOM 694 O O . MET A 1 86 ? -13.965 10.193 7.559 1.00 74.88 86 MET A O 1
ATOM 698 N N . PHE A 1 87 ? -15.827 9.453 8.571 1.00 74.31 87 PHE A N 1
ATOM 699 C CA . PHE A 1 87 ? -15.943 10.608 9.467 1.00 74.31 87 PHE A CA 1
ATOM 700 C C . PHE A 1 87 ? -14.829 10.618 10.521 1.00 74.31 87 PHE A C 1
ATOM 702 O O . PHE A 1 87 ? -14.257 11.671 10.803 1.00 74.31 87 PHE A O 1
ATOM 709 N N . ASP A 1 88 ? -14.506 9.451 11.083 1.00 74.12 88 ASP A N 1
ATOM 710 C CA . ASP A 1 88 ? -13.479 9.313 12.117 1.00 74.12 88 ASP A CA 1
ATOM 711 C C . ASP A 1 88 ? -12.069 9.587 11.564 1.00 74.12 88 ASP A C 1
ATOM 713 O O . ASP A 1 88 ? -11.278 10.266 12.223 1.00 74.12 88 ASP A O 1
ATOM 717 N N . VAL A 1 89 ? -11.777 9.142 10.337 1.00 80.19 89 VAL A N 1
ATOM 718 C CA . VAL A 1 89 ? -10.520 9.437 9.637 1.00 80.19 89 VAL A CA 1
ATOM 719 C C . VAL A 1 89 ? -10.425 10.920 9.269 1.00 80.19 89 VAL A C 1
ATOM 721 O O . VAL A 1 89 ? -9.386 11.542 9.497 1.00 80.19 89 VAL A O 1
ATOM 724 N N . TRP A 1 90 ? -11.507 11.522 8.764 1.00 80.94 90 TRP A N 1
ATOM 725 C CA . TRP A 1 90 ? -11.504 12.934 8.365 1.00 80.94 90 TRP A CA 1
ATOM 726 C C . TRP A 1 90 ? -11.427 13.908 9.551 1.00 80.94 90 TRP A C 1
ATOM 728 O O . TRP A 1 90 ? -10.963 15.041 9.401 1.00 80.94 90 TRP A O 1
ATOM 738 N N . ARG A 1 91 ? -11.815 13.468 10.758 1.00 83.44 91 ARG A N 1
ATOM 739 C CA . ARG A 1 91 ? -11.666 14.253 11.995 1.00 83.44 91 ARG A CA 1
ATOM 740 C C . ARG A 1 91 ? -10.209 14.650 12.251 1.00 83.44 91 ARG A C 1
ATOM 742 O O . ARG A 1 91 ? -9.963 15.748 12.745 1.00 83.44 91 ARG A O 1
ATOM 749 N N . ASN A 1 92 ? -9.250 13.794 11.892 1.00 86.81 92 ASN A N 1
ATOM 750 C CA . ASN A 1 92 ? -7.828 14.123 11.938 1.00 86.81 92 ASN A CA 1
ATOM 751 C C . ASN A 1 92 ? -7.322 14.516 10.541 1.00 86.81 92 ASN A C 1
ATOM 753 O O . ASN A 1 92 ? -6.729 13.712 9.820 1.00 86.81 92 ASN A O 1
ATOM 757 N N . LYS A 1 93 ? -7.536 15.786 10.180 1.00 88.00 93 LYS A N 1
ATOM 758 C CA . LYS A 1 93 ? -7.151 16.334 8.869 1.00 88.00 93 LYS A CA 1
ATOM 759 C C . LYS A 1 93 ? -5.650 16.239 8.593 1.00 88.00 93 LYS A C 1
ATOM 761 O O . LYS A 1 93 ? -5.271 16.040 7.449 1.00 88.00 93 LYS A O 1
ATOM 766 N N . PHE A 1 94 ? -4.800 16.354 9.614 1.00 90.81 94 PHE A N 1
ATOM 767 C CA . PHE A 1 94 ? -3.350 16.256 9.439 1.00 90.81 94 PHE A CA 1
ATOM 768 C C . PHE A 1 94 ? -2.937 14.848 9.002 1.00 90.81 94 PHE A C 1
ATOM 770 O O . PHE A 1 94 ? -2.270 14.683 7.981 1.00 90.81 94 PHE A O 1
ATOM 777 N N . LEU A 1 95 ? -3.406 13.830 9.731 1.00 90.31 95 LEU A N 1
ATOM 778 C CA . LEU A 1 95 ? -3.128 12.434 9.403 1.00 90.31 95 LEU A CA 1
ATOM 779 C C . LEU A 1 95 ? -3.728 12.046 8.047 1.00 90.31 95 LEU A C 1
ATOM 781 O O . LEU A 1 95 ? -3.062 11.398 7.244 1.00 90.31 95 LEU A O 1
ATOM 785 N N . PHE A 1 96 ? -4.967 12.468 7.777 1.00 90.94 96 PHE A N 1
ATOM 786 C CA . PHE A 1 96 ? -5.629 12.205 6.503 1.00 90.94 96 PHE A CA 1
ATOM 787 C C . PHE A 1 96 ? -4.860 12.804 5.322 1.00 90.94 96 PHE A C 1
ATOM 789 O O . PHE A 1 96 ? -4.550 12.088 4.373 1.00 90.94 96 PHE A O 1
ATOM 796 N N . THR A 1 97 ? -4.507 14.090 5.395 1.00 92.94 97 THR A N 1
ATOM 797 C CA . THR A 1 97 ? -3.763 14.767 4.327 1.00 92.94 97 THR A CA 1
ATOM 798 C C . THR A 1 97 ? -2.387 14.140 4.123 1.00 92.94 97 THR A C 1
ATOM 800 O O . THR A 1 97 ? -2.008 13.893 2.982 1.00 92.94 97 THR A O 1
ATOM 803 N N . GLY A 1 98 ? -1.660 13.813 5.199 1.00 93.81 98 GLY A N 1
ATOM 804 C CA . GLY A 1 98 ? -0.352 13.157 5.097 1.00 93.81 98 GLY A CA 1
ATOM 805 C C . GLY A 1 98 ? -0.425 11.800 4.392 1.00 93.81 98 GLY A C 1
ATOM 806 O O . GLY A 1 98 ? 0.385 11.509 3.512 1.00 93.81 98 GLY A O 1
ATOM 807 N N . ILE A 1 99 ? -1.444 11.001 4.712 1.00 93.75 99 ILE A N 1
ATOM 808 C CA . ILE A 1 99 ? -1.653 9.706 4.061 1.00 93.75 99 ILE A CA 1
ATOM 809 C C . ILE A 1 99 ? -2.045 9.879 2.590 1.00 93.75 99 ILE A C 1
ATOM 811 O O . ILE A 1 99 ? -1.490 9.194 1.731 1.00 93.75 99 ILE A O 1
ATOM 815 N N . MET A 1 100 ? -2.936 10.825 2.279 1.00 94.50 100 MET A N 1
ATOM 816 C CA . MET A 1 100 ? -3.333 11.112 0.897 1.00 94.50 100 MET A CA 1
ATOM 817 C C . MET A 1 100 ? -2.163 11.591 0.040 1.00 94.50 100 MET A C 1
ATOM 819 O O . MET A 1 100 ? -2.026 11.141 -1.096 1.00 94.50 100 MET A O 1
ATOM 823 N N . ILE A 1 101 ? -1.282 12.435 0.586 1.00 95.44 101 ILE A N 1
ATOM 824 C CA . ILE A 1 101 ? -0.048 12.840 -0.098 1.00 95.44 101 ILE A CA 1
ATOM 825 C C . ILE A 1 101 ? 0.812 11.609 -0.394 1.00 95.44 101 ILE A C 1
ATOM 827 O O . ILE A 1 101 ? 1.255 11.456 -1.529 1.00 95.44 101 ILE A O 1
ATOM 831 N N . GLY A 1 102 ? 1.005 10.700 0.567 1.00 93.88 102 GLY A N 1
ATOM 832 C CA . GLY A 1 102 ? 1.757 9.460 0.344 1.00 93.88 102 GLY A CA 1
ATOM 833 C C . GLY A 1 102 ? 1.164 8.580 -0.766 1.00 93.88 102 GLY A C 1
ATOM 834 O O . GLY A 1 102 ? 1.891 8.123 -1.651 1.00 93.88 102 GLY A O 1
ATOM 835 N N . PHE A 1 103 ? -0.161 8.401 -0.771 1.00 93.75 103 PHE A N 1
ATOM 836 C CA . PHE A 1 103 ? -0.862 7.655 -1.822 1.00 93.75 103 PHE A CA 1
ATOM 837 C C . PHE A 1 103 ? -0.661 8.294 -3.195 1.00 93.75 103 PHE A C 1
ATOM 839 O O . PHE A 1 103 ? -0.250 7.616 -4.137 1.00 93.75 103 PHE A O 1
ATOM 846 N N . ILE A 1 104 ? -0.899 9.603 -3.298 1.00 95.69 104 ILE A N 1
ATOM 847 C CA . ILE A 1 104 ? -0.773 10.345 -4.556 1.00 95.69 104 ILE A CA 1
ATOM 848 C C . ILE A 1 104 ? 0.674 10.331 -5.044 1.00 95.69 104 ILE A C 1
ATOM 850 O O . ILE A 1 104 ? 0.887 10.155 -6.235 1.00 95.69 104 ILE A O 1
ATOM 854 N N . THR A 1 105 ? 1.656 10.435 -4.145 1.00 95.06 105 THR A N 1
ATOM 855 C CA . THR A 1 105 ? 3.094 10.444 -4.474 1.00 95.06 105 THR A CA 1
ATOM 856 C C . THR A 1 105 ? 3.581 9.108 -5.045 1.00 95.06 105 THR A C 1
ATOM 858 O O . THR A 1 105 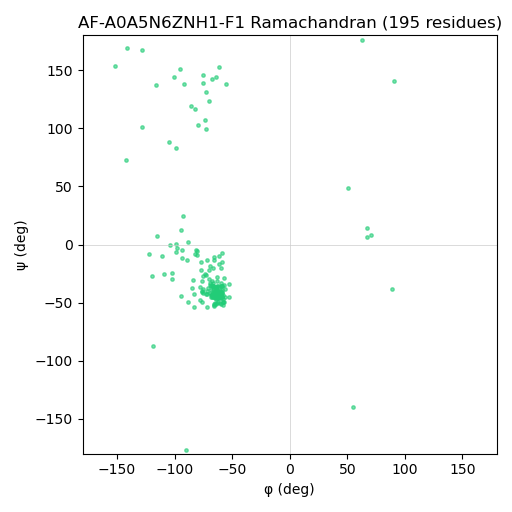? 4.570 9.075 -5.773 1.00 95.06 105 THR A O 1
ATOM 861 N N . THR A 1 106 ? 2.864 8.004 -4.813 1.00 94.00 106 THR A N 1
ATOM 862 C CA . THR A 1 106 ? 3.218 6.703 -5.408 1.00 94.00 106 THR A CA 1
ATOM 863 C C . THR A 1 106 ? 3.112 6.731 -6.942 1.00 94.00 106 THR A C 1
ATOM 865 O O . THR A 1 106 ? 3.955 6.155 -7.623 1.00 94.00 106 THR A O 1
ATOM 868 N N . PHE A 1 107 ? 2.129 7.446 -7.502 1.00 93.75 107 PHE A N 1
ATOM 869 C CA . PHE A 1 107 ? 1.926 7.557 -8.952 1.00 93.75 107 PHE A CA 1
ATOM 870 C C . PHE A 1 107 ? 3.056 8.292 -9.702 1.00 93.75 107 PHE A C 1
ATOM 872 O O . PHE A 1 107 ? 3.574 7.720 -10.660 1.00 93.75 107 PHE A O 1
ATOM 879 N N . PRO A 1 108 ? 3.485 9.514 -9.314 1.00 93.62 108 PRO A N 1
ATOM 880 C CA . PRO A 1 108 ? 4.593 10.189 -9.977 1.00 93.62 108 PRO A CA 1
ATOM 881 C C . PRO A 1 108 ? 5.903 9.414 -9.830 1.00 93.62 108 PRO A C 1
ATOM 883 O O . PRO A 1 108 ? 6.665 9.365 -10.786 1.00 93.62 108 PRO A O 1
ATOM 886 N N . ILE A 1 109 ? 6.145 8.750 -8.692 1.00 93.44 109 ILE A N 1
ATOM 887 C CA . ILE A 1 109 ? 7.336 7.902 -8.521 1.00 93.44 109 ILE A CA 1
ATOM 888 C C . ILE A 1 109 ? 7.359 6.763 -9.551 1.00 93.44 109 ILE A C 1
ATOM 890 O O . ILE A 1 109 ? 8.414 6.461 -10.091 1.00 93.44 109 ILE A O 1
ATOM 894 N N . LEU A 1 110 ? 6.207 6.160 -9.849 1.00 93.19 110 LEU A N 1
ATOM 895 C CA . LEU A 1 110 ? 6.096 5.017 -10.759 1.00 93.19 110 LEU A CA 1
ATOM 896 C C . LEU A 1 110 ? 6.214 5.383 -12.244 1.00 93.19 110 LEU A C 1
ATOM 898 O O . LEU A 1 110 ? 6.806 4.632 -13.023 1.00 93.19 110 LEU A O 1
ATOM 902 N N . TYR A 1 111 ? 5.607 6.501 -12.646 1.00 91.62 111 TYR A N 1
ATOM 903 C CA . TYR A 1 111 ? 5.372 6.802 -14.063 1.00 91.62 111 TYR A CA 1
ATOM 904 C C . TYR A 1 111 ? 6.194 7.968 -14.615 1.00 91.62 111 TYR A C 1
ATOM 906 O O . TYR A 1 111 ? 6.197 8.159 -15.829 1.00 91.62 111 TYR A O 1
ATOM 914 N N . ILE A 1 112 ? 6.888 8.746 -13.776 1.00 92.12 112 ILE A N 1
ATOM 915 C CA . ILE A 1 112 ? 7.783 9.800 -14.269 1.00 92.12 112 ILE A CA 1
ATOM 916 C C . ILE A 1 112 ? 9.136 9.170 -14.647 1.00 92.12 112 ILE A C 1
ATOM 918 O O . ILE A 1 112 ? 9.833 8.668 -13.757 1.00 92.12 112 ILE A O 1
ATOM 922 N N . PRO A 1 113 ? 9.533 9.213 -15.936 1.00 86.81 113 PRO A N 1
ATOM 923 C CA . PRO A 1 113 ? 10.824 8.695 -16.380 1.00 86.81 113 PRO A CA 1
ATOM 924 C C . PRO A 1 113 ? 11.975 9.487 -15.747 1.00 86.81 113 PRO A C 1
ATOM 926 O O . PRO A 1 113 ? 11.861 10.695 -15.525 1.00 86.81 113 PRO A O 1
ATOM 929 N N . GLY A 1 114 ? 13.080 8.819 -15.425 1.00 84.06 114 GLY A N 1
ATOM 930 C CA . GLY A 1 114 ? 14.210 9.385 -14.686 1.00 84.06 114 GLY A CA 1
ATOM 931 C C . GLY A 1 114 ? 14.067 9.240 -13.168 1.00 84.06 114 GLY A C 1
ATOM 932 O O . GLY A 1 114 ? 15.045 8.945 -12.484 1.00 84.06 114 GLY A O 1
ATOM 933 N N . LEU A 1 115 ? 12.860 9.402 -12.611 1.00 86.00 115 LEU A N 1
ATOM 934 C CA . LEU A 1 115 ? 12.623 9.077 -11.199 1.00 86.00 115 LEU A CA 1
ATOM 935 C C . LEU A 1 115 ? 12.521 7.564 -11.010 1.00 86.00 115 LEU A C 1
ATOM 937 O O . LEU A 1 115 ? 13.198 7.007 -10.143 1.00 86.00 115 LEU A O 1
ATOM 941 N N . ASN A 1 116 ? 11.708 6.902 -11.829 1.00 85.56 116 ASN A N 1
ATOM 942 C CA . ASN A 1 116 ? 11.450 5.477 -11.680 1.00 85.56 116 ASN A CA 1
ATOM 943 C C . ASN A 1 116 ? 12.706 4.619 -11.945 1.00 85.56 116 ASN A C 1
ATOM 945 O O . ASN A 1 116 ? 13.119 3.835 -11.091 1.00 85.56 116 ASN A O 1
ATOM 949 N N . ASP A 1 117 ? 13.365 4.793 -13.081 1.00 85.19 117 ASP A N 1
ATOM 950 C CA . ASP A 1 117 ? 14.429 3.927 -13.586 1.00 85.19 117 ASP A CA 1
ATOM 951 C C . ASP A 1 117 ? 15.822 4.262 -13.027 1.00 85.19 117 ASP A C 1
ATOM 953 O O . ASP A 1 117 ? 16.586 3.342 -12.723 1.00 85.19 117 ASP A O 1
ATOM 957 N N . VAL A 1 118 ? 16.151 5.546 -12.827 1.00 83.50 118 VAL A N 1
ATOM 958 C CA . VAL A 1 118 ? 17.478 5.967 -12.331 1.00 83.50 118 VAL A CA 1
ATOM 959 C C . VAL A 1 118 ? 17.542 6.001 -10.803 1.00 83.50 118 VAL A C 1
ATOM 961 O O . VAL A 1 118 ? 18.476 5.450 -10.213 1.00 83.50 118 VAL A O 1
ATOM 964 N N . VAL A 1 119 ? 16.566 6.640 -10.146 1.00 86.12 119 VAL A N 1
ATOM 965 C CA . VAL A 1 119 ? 16.593 6.839 -8.684 1.00 86.12 119 VAL A CA 1
ATOM 966 C C . VAL A 1 119 ? 16.063 5.610 -7.955 1.00 86.12 119 VAL A C 1
ATOM 968 O O . VAL A 1 119 ? 16.741 5.065 -7.082 1.00 86.12 119 VAL A O 1
ATOM 971 N N . PHE A 1 120 ? 14.862 5.159 -8.317 1.00 86.75 120 PHE A N 1
ATOM 972 C CA . PHE A 1 120 ? 14.183 4.065 -7.620 1.00 86.75 120 PHE A CA 1
ATOM 973 C C . PHE A 1 120 ? 14.436 2.680 -8.233 1.00 86.75 120 PHE A C 1
ATOM 975 O O . PHE A 1 120 ? 14.152 1.672 -7.583 1.00 86.75 120 PHE A O 1
ATOM 982 N N . LYS A 1 121 ? 15.023 2.616 -9.436 1.00 88.81 121 LYS A N 1
ATOM 983 C CA . LYS A 1 121 ? 15.376 1.380 -10.160 1.00 88.81 121 LYS A CA 1
ATOM 984 C C . LYS A 1 121 ? 14.212 0.398 -10.264 1.00 88.81 121 LYS A C 1
ATOM 986 O O . LYS A 1 121 ? 14.335 -0.796 -9.963 1.00 88.81 121 LYS A O 1
ATOM 991 N N . HIS A 1 122 ? 13.073 0.936 -10.670 1.00 90.12 122 HIS A N 1
ATOM 992 C CA . HIS A 1 122 ? 11.843 0.207 -10.921 1.00 90.12 122 HIS A CA 1
ATOM 993 C C . HIS A 1 122 ? 11.138 0.777 -12.162 1.00 90.12 122 HIS A C 1
ATOM 995 O O . HIS A 1 122 ? 11.547 1.806 -12.691 1.00 90.12 122 HIS A O 1
ATOM 1001 N N . THR A 1 123 ? 10.110 0.101 -12.671 1.00 89.44 123 THR A N 1
ATOM 1002 C CA . THR A 1 123 ? 9.391 0.550 -13.876 1.00 89.44 123 THR A CA 1
ATOM 1003 C C . THR A 1 123 ? 7.886 0.602 -13.646 1.00 89.44 123 THR A C 1
ATOM 1005 O O . THR A 1 123 ? 7.382 0.100 -12.641 1.00 89.44 123 THR A O 1
ATOM 1008 N N . GLY A 1 124 ? 7.179 1.233 -14.580 1.00 87.56 124 GLY A N 1
ATOM 1009 C CA . GLY A 1 124 ? 5.728 1.342 -14.570 1.00 87.56 124 GLY A CA 1
ATOM 1010 C C . GLY A 1 124 ? 5.051 -0.027 -14.490 1.00 87.56 124 GLY A C 1
ATOM 1011 O O . GLY A 1 124 ? 5.445 -0.980 -15.158 1.00 87.56 124 GLY A O 1
ATOM 1012 N N . ILE A 1 125 ? 4.004 -0.100 -13.675 1.00 90.06 125 ILE A N 1
ATOM 1013 C CA . ILE A 1 125 ? 3.177 -1.291 -13.487 1.00 90.06 125 ILE A CA 1
ATOM 1014 C C . ILE A 1 125 ? 1.891 -1.144 -14.297 1.00 90.06 125 ILE A C 1
ATOM 1016 O O . ILE A 1 125 ? 1.321 -0.059 -14.378 1.00 90.06 125 ILE A O 1
ATOM 1020 N N . SER A 1 126 ? 1.406 -2.251 -14.845 1.00 90.69 126 SER A N 1
ATOM 1021 C CA . SER A 1 126 ? 0.202 -2.324 -15.671 1.00 90.69 126 SER A CA 1
ATOM 1022 C C . SER A 1 126 ? -0.849 -3.241 -15.037 1.00 90.69 126 SER A C 1
ATOM 1024 O O . SER A 1 126 ? -1.694 -2.790 -14.267 1.00 90.69 126 SER A O 1
ATOM 1026 N N . TRP A 1 127 ? -0.796 -4.540 -15.317 1.00 92.44 127 TRP A N 1
ATOM 1027 C CA . TRP A 1 127 ? -1.710 -5.538 -14.766 1.00 92.44 127 TRP A CA 1
ATOM 1028 C C . TRP A 1 127 ? -1.367 -5.909 -13.316 1.00 92.44 127 TRP A C 1
ATOM 1030 O O . TRP A 1 127 ? -2.242 -6.352 -12.569 1.00 92.44 127 TRP A O 1
ATOM 1040 N N . GLU A 1 128 ? -0.121 -5.684 -12.888 1.00 93.62 128 GLU A N 1
ATOM 1041 C CA . GLU A 1 128 ? 0.376 -6.061 -11.564 1.00 93.62 128 GLU A CA 1
ATOM 1042 C C . GLU A 1 128 ? -0.328 -5.262 -10.442 1.00 93.62 128 GLU A C 1
ATOM 1044 O O . GLU A 1 128 ? -0.339 -5.684 -9.287 1.00 93.62 128 GLU A O 1
ATOM 1049 N N . TRP A 1 129 ? -1.049 -4.182 -10.784 1.00 94.19 129 TRP A N 1
ATOM 1050 C CA . TRP A 1 129 ? -2.014 -3.519 -9.897 1.00 94.19 129 TRP A CA 1
ATOM 1051 C C . TRP A 1 129 ? -3.051 -4.485 -9.313 1.00 94.19 129 TRP A C 1
ATOM 1053 O O . TRP A 1 129 ? -3.448 -4.327 -8.159 1.00 94.19 129 TRP A O 1
ATOM 1063 N N . GLY A 1 130 ? -3.460 -5.513 -10.064 1.00 93.38 130 GLY A N 1
ATOM 1064 C CA . GLY A 1 130 ? -4.348 -6.558 -9.554 1.00 93.38 130 GLY A CA 1
ATOM 1065 C C . GLY A 1 130 ? -3.758 -7.278 -8.338 1.00 93.38 130 GLY A C 1
ATOM 1066 O O . GLY A 1 130 ? -4.468 -7.501 -7.357 1.00 93.38 130 GLY A O 1
ATOM 1067 N N . VAL A 1 131 ? -2.450 -7.561 -8.358 1.00 93.38 131 VAL A N 1
ATOM 1068 C CA . VAL A 1 131 ? -1.730 -8.174 -7.229 1.00 93.38 131 VAL A CA 1
ATOM 1069 C C . VAL A 1 131 ? -1.745 -7.232 -6.025 1.00 93.38 131 VAL A C 1
ATOM 1071 O O . VAL A 1 131 ? -2.101 -7.655 -4.926 1.00 93.38 131 VAL A O 1
ATOM 1074 N N . VAL A 1 132 ? -1.467 -5.940 -6.242 1.00 94.62 132 VAL A N 1
ATOM 1075 C CA . VAL A 1 132 ? -1.490 -4.912 -5.184 1.00 94.62 132 VAL A CA 1
ATOM 1076 C C . VAL A 1 132 ? -2.852 -4.866 -4.480 1.00 94.62 132 VAL A C 1
ATOM 1078 O O . VAL A 1 132 ? -2.912 -4.831 -3.250 1.00 94.62 132 VAL A O 1
ATOM 1081 N N . PHE A 1 133 ? -3.957 -4.895 -5.232 1.00 94.81 133 PHE A N 1
ATOM 1082 C CA . PHE A 1 133 ? -5.304 -4.860 -4.650 1.00 94.81 133 PHE A CA 1
ATOM 1083 C C . PHE A 1 133 ? -5.640 -6.124 -3.852 1.00 94.81 133 PHE A C 1
ATOM 1085 O O . PHE A 1 133 ? -6.189 -6.023 -2.752 1.00 94.81 133 PHE A O 1
ATOM 1092 N N . VAL A 1 134 ? -5.297 -7.307 -4.370 1.00 95.50 134 VAL A N 1
ATOM 1093 C CA . VAL A 1 134 ? -5.516 -8.576 -3.656 1.00 95.50 134 VAL A CA 1
ATOM 1094 C C . VAL A 1 134 ? -4.712 -8.604 -2.357 1.00 95.50 134 VAL A C 1
ATOM 1096 O O . VAL A 1 134 ? -5.252 -8.924 -1.294 1.00 95.50 134 VAL A O 1
ATOM 1099 N N . GLU A 1 135 ? -3.442 -8.209 -2.404 1.00 95.06 135 GLU A N 1
ATOM 1100 C CA . GLU A 1 135 ? -2.604 -8.160 -1.211 1.00 95.06 135 GLU A CA 1
ATOM 1101 C C . GLU A 1 135 ? -3.046 -7.086 -0.211 1.00 95.06 135 GLU A C 1
ATOM 1103 O O . GLU A 1 135 ? -2.944 -7.311 0.995 1.00 95.06 135 GLU A O 1
ATOM 1108 N N . ALA A 1 136 ? -3.609 -5.961 -0.665 1.00 94.25 136 ALA A N 1
ATOM 1109 C CA . ALA A 1 136 ? -4.208 -4.968 0.226 1.00 94.25 136 ALA A CA 1
ATOM 1110 C C . ALA A 1 136 ? -5.373 -5.563 1.034 1.00 94.25 136 ALA A C 1
ATOM 1112 O O . AL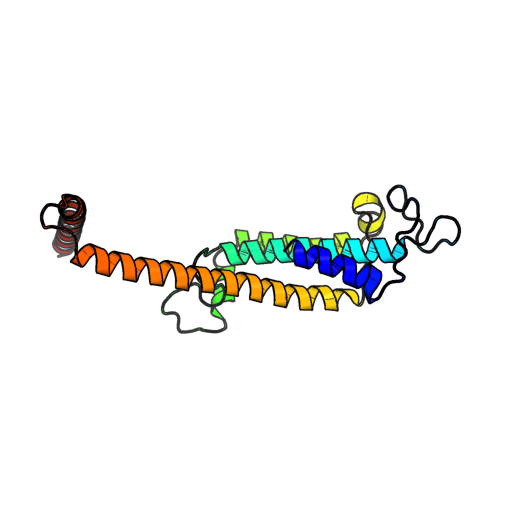A A 1 136 ? -5.451 -5.361 2.247 1.00 94.25 136 ALA A O 1
ATOM 1113 N N . ILE A 1 137 ? -6.242 -6.355 0.398 1.00 94.31 137 ILE A N 1
ATOM 1114 C CA . ILE A 1 137 ? -7.336 -7.055 1.090 1.00 94.31 137 ILE A CA 1
ATOM 1115 C C . ILE A 1 137 ? -6.770 -8.047 2.117 1.00 94.31 137 ILE A C 1
ATOM 1117 O O . ILE A 1 137 ? -7.205 -8.054 3.273 1.00 94.31 137 ILE A O 1
ATOM 1121 N N . LEU A 1 138 ? -5.762 -8.841 1.735 1.00 95.31 138 LEU A N 1
ATOM 1122 C CA . LEU A 1 138 ? -5.069 -9.755 2.653 1.00 95.31 138 LEU A CA 1
ATOM 1123 C C . LEU A 1 138 ? -4.433 -9.008 3.835 1.00 95.31 138 LEU A C 1
ATOM 1125 O O . LEU A 1 138 ? -4.496 -9.481 4.973 1.00 95.31 138 LEU A O 1
ATOM 1129 N N . PHE A 1 139 ? -3.860 -7.830 3.588 1.00 94.00 139 PHE A N 1
ATOM 1130 C CA . PHE A 1 139 ? -3.271 -6.985 4.618 1.00 94.00 139 PHE A CA 1
ATOM 1131 C C . PHE A 1 139 ? -4.317 -6.517 5.636 1.00 94.00 139 PHE A C 1
ATOM 1133 O O . PHE A 1 13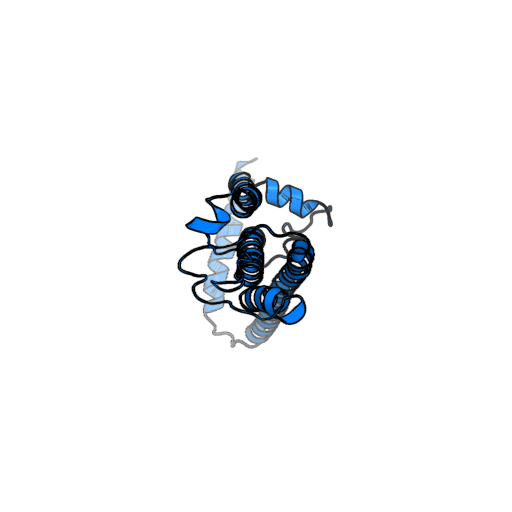9 ? -4.118 -6.719 6.838 1.00 94.00 139 PHE A O 1
ATOM 1140 N N . PHE A 1 140 ? -5.448 -5.969 5.180 1.00 91.69 140 PHE A N 1
ATOM 1141 C CA . PHE A 1 140 ? -6.543 -5.557 6.067 1.00 91.69 140 PHE A CA 1
ATOM 1142 C C . PHE A 1 140 ? -7.090 -6.728 6.884 1.00 91.69 140 PHE A C 1
ATOM 1144 O O . PHE A 1 140 ? -7.254 -6.604 8.100 1.00 91.69 140 PHE A O 1
ATOM 1151 N N . MET A 1 141 ? -7.300 -7.889 6.254 1.00 91.94 141 MET A N 1
ATOM 1152 C CA . MET A 1 141 ? -7.723 -9.096 6.969 1.00 91.94 141 MET A CA 1
ATOM 1153 C C . MET A 1 141 ? -6.707 -9.510 8.037 1.00 91.94 141 MET A C 1
ATOM 1155 O O . MET A 1 141 ? -7.101 -9.827 9.158 1.00 91.94 141 MET A O 1
ATOM 1159 N N . GLY A 1 142 ? -5.408 -9.461 7.734 1.00 92.62 142 GLY A N 1
ATOM 1160 C CA . GLY A 1 142 ? -4.351 -9.775 8.694 1.00 92.62 142 GLY A CA 1
ATOM 1161 C C . GLY A 1 142 ? -4.321 -8.821 9.894 1.00 92.62 142 GLY A C 1
ATOM 1162 O O . GLY A 1 142 ? -4.214 -9.270 11.039 1.00 92.62 142 GLY A O 1
ATOM 1163 N N . VAL A 1 143 ? -4.454 -7.512 9.658 1.00 91.44 143 VAL A N 1
ATOM 1164 C CA . VAL A 1 143 ? -4.464 -6.497 10.728 1.00 91.44 143 VAL A CA 1
ATOM 1165 C C . VAL A 1 143 ? -5.711 -6.625 11.607 1.00 91.44 143 VAL A C 1
ATOM 1167 O O . VAL A 1 143 ? -5.601 -6.623 12.838 1.00 91.44 143 VAL A O 1
ATOM 1170 N N . GLU A 1 144 ? -6.887 -6.790 11.005 1.00 89.94 144 GLU A N 1
ATOM 1171 C CA . GLU A 1 144 ? -8.141 -6.966 11.743 1.00 89.94 144 GLU A CA 1
ATOM 1172 C C . GLU A 1 144 ? -8.168 -8.293 12.513 1.00 89.94 144 GLU A C 1
ATOM 1174 O O . GLU A 1 144 ? -8.561 -8.313 13.685 1.00 89.94 144 GLU A O 1
ATOM 1179 N N . LEU A 1 145 ? -7.650 -9.382 11.929 1.00 91.06 145 LEU A N 1
ATOM 1180 C CA . LEU A 1 145 ? -7.483 -10.663 12.620 1.00 91.06 145 LEU A CA 1
ATOM 1181 C C . LEU A 1 145 ? -6.565 -10.517 13.839 1.00 91.06 145 LEU A C 1
ATOM 1183 O O . LEU A 1 145 ? -6.906 -10.976 14.930 1.00 91.06 145 LEU A O 1
ATOM 1187 N N . TRP A 1 146 ? -5.435 -9.818 13.700 1.00 90.19 146 TRP A N 1
ATOM 1188 C CA . TRP A 1 146 ? -4.536 -9.541 14.822 1.00 90.19 146 TRP A CA 1
ATOM 1189 C C . TRP A 1 146 ? -5.226 -8.739 15.936 1.00 90.19 146 TRP A C 1
ATOM 1191 O O . TRP A 1 146 ?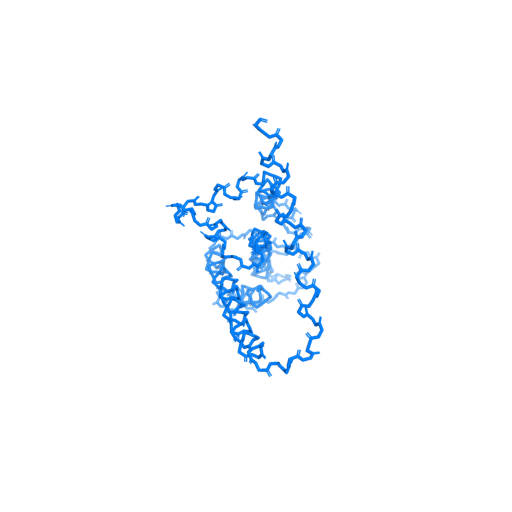 -5.131 -9.088 17.120 1.00 90.19 146 TRP A O 1
ATOM 1201 N N . LYS A 1 147 ? -5.969 -7.683 15.581 1.00 88.06 147 LYS A N 1
ATOM 1202 C CA . LYS A 1 147 ? -6.759 -6.893 16.540 1.00 88.06 147 LYS A CA 1
ATOM 1203 C C . LYS A 1 147 ? -7.819 -7.748 17.239 1.00 88.06 147 LYS A C 1
ATOM 1205 O O . LYS A 1 147 ? -8.000 -7.625 18.456 1.00 88.06 147 LYS A O 1
ATOM 1210 N N . TRP A 1 148 ? -8.490 -8.629 16.504 1.00 86.19 148 TRP A N 1
ATOM 1211 C CA . TRP A 1 148 ? -9.485 -9.554 17.038 1.00 86.19 148 TRP A CA 1
ATOM 1212 C C . TRP A 1 148 ? -8.869 -10.565 18.016 1.00 86.19 148 TRP A C 1
ATOM 1214 O O . TRP A 1 148 ? -9.361 -10.698 19.141 1.00 86.19 148 TRP A O 1
ATOM 1224 N N . CYS A 1 149 ? -7.738 -11.179 17.659 1.00 89.56 149 CYS A N 1
ATOM 1225 C CA . CYS A 1 149 ? -6.983 -12.077 18.535 1.00 89.56 149 CYS A CA 1
ATOM 1226 C C . CYS A 1 149 ? -6.566 -11.383 19.840 1.00 89.56 149 CYS A C 1
ATOM 1228 O O . CYS A 1 149 ? -6.828 -11.903 20.929 1.00 89.56 149 CYS A O 1
ATOM 1230 N N . LYS A 1 150 ? -6.012 -10.163 19.760 1.00 88.00 150 LYS A N 1
ATOM 1231 C CA . LYS A 1 150 ? -5.687 -9.359 20.953 1.00 88.00 150 LYS A CA 1
ATOM 1232 C C . LYS A 1 150 ? -6.922 -9.106 21.820 1.00 88.00 150 LYS A C 1
ATOM 1234 O O . LYS A 1 150 ? -6.854 -9.238 23.041 1.00 88.00 150 LYS A O 1
ATOM 1239 N N . ARG A 1 151 ? -8.067 -8.773 21.214 1.00 85.88 151 ARG A N 1
ATOM 1240 C CA . ARG A 1 151 ? -9.323 -8.533 21.946 1.00 85.88 151 ARG A CA 1
ATOM 1241 C C . ARG A 1 151 ? -9.772 -9.772 22.721 1.00 85.88 151 ARG A C 1
ATOM 1243 O O . ARG A 1 151 ? -10.197 -9.644 23.868 1.00 85.88 151 ARG A O 1
ATOM 1250 N N . ILE A 1 152 ? -9.658 -10.957 22.123 1.00 88.00 152 ILE A N 1
ATOM 1251 C CA . ILE A 1 152 ? -9.988 -12.223 22.789 1.00 88.00 152 ILE A CA 1
ATOM 1252 C C . ILE A 1 152 ? -9.019 -12.503 23.937 1.00 88.00 152 ILE A C 1
ATOM 1254 O O . ILE A 1 152 ? -9.469 -12.841 25.034 1.00 88.00 152 ILE A O 1
ATOM 1258 N N . PHE A 1 153 ? -7.717 -12.321 23.711 1.00 87.81 153 PHE A N 1
ATOM 1259 C CA . PHE A 1 153 ? -6.686 -12.547 24.722 1.00 87.81 153 PHE A CA 1
ATOM 1260 C C . PHE A 1 153 ? -6.905 -11.680 25.972 1.00 87.81 153 PHE A C 1
ATOM 1262 O O . PHE A 1 153 ? -7.031 -12.215 27.075 1.00 87.81 153 PHE A O 1
ATOM 1269 N N . PHE A 1 154 ? -7.067 -10.361 25.807 1.00 85.44 154 PHE A N 1
ATOM 1270 C CA . PHE A 1 154 ? -7.299 -9.451 26.935 1.00 85.44 154 PHE A CA 1
ATOM 1271 C C . PHE A 1 154 ? -8.646 -9.683 27.621 1.00 85.44 154 PHE A C 1
ATOM 1273 O O . PHE A 1 154 ? -8.731 -9.592 28.845 1.00 85.44 154 PHE A O 1
ATOM 1280 N N . ARG A 1 155 ? -9.697 -10.041 26.868 1.00 85.31 155 ARG A N 1
ATOM 1281 C CA . ARG A 1 155 ? -10.982 -10.431 27.464 1.00 85.31 155 ARG A CA 1
ATOM 1282 C C . ARG A 1 155 ? -10.809 -11.660 28.357 1.00 85.31 155 ARG A C 1
ATOM 1284 O O . ARG A 1 155 ? -11.293 -11.663 29.484 1.00 85.31 155 ARG A O 1
ATOM 1291 N N . ARG A 1 156 ? -10.079 -12.679 27.891 1.00 84.88 156 ARG A N 1
ATOM 1292 C CA . ARG A 1 156 ? -9.791 -13.891 28.673 1.00 84.88 156 ARG A CA 1
ATOM 1293 C C . ARG A 1 156 ? -8.944 -13.582 29.909 1.00 84.88 156 ARG A C 1
ATOM 1295 O O . ARG A 1 156 ? -9.231 -14.121 30.972 1.00 84.88 156 ARG A O 1
ATOM 1302 N N . GLN A 1 157 ? -7.955 -12.695 29.799 1.00 84.94 157 GLN A N 1
ATOM 1303 C CA . GLN A 1 157 ? -7.149 -12.259 30.941 1.00 84.94 157 GLN A CA 1
ATOM 1304 C C . GLN A 1 157 ? -7.987 -11.501 31.985 1.00 84.94 157 GLN A C 1
ATOM 1306 O O . GLN A 1 157 ? -7.867 -11.778 33.175 1.00 84.94 157 GLN A O 1
ATOM 1311 N N . ALA A 1 158 ? -8.895 -10.619 31.554 1.00 83.38 158 ALA A N 1
ATOM 1312 C CA . ALA A 1 158 ? -9.807 -9.911 32.452 1.00 83.38 158 ALA A CA 1
ATOM 1313 C C . ALA A 1 158 ? -10.746 -10.871 33.210 1.00 83.38 158 ALA A C 1
ATOM 1315 O O . ALA A 1 158 ? -10.937 -10.714 34.415 1.00 83.38 158 ALA A O 1
ATOM 1316 N N . TYR A 1 159 ? -11.277 -11.906 32.544 1.00 79.62 159 TYR A N 1
ATOM 1317 C CA . TYR A 1 159 ? -12.063 -12.951 33.215 1.00 79.62 159 TYR A CA 1
ATOM 1318 C C . TYR A 1 159 ? -11.236 -13.747 34.236 1.00 79.62 159 TYR A C 1
ATOM 1320 O O . TYR A 1 159 ? -11.730 -14.039 35.323 1.00 79.62 159 TYR A O 1
ATOM 1328 N N . ARG A 1 160 ? -9.971 -14.069 33.926 1.00 77.44 160 ARG A N 1
ATOM 1329 C CA . ARG A 1 160 ? -9.078 -14.778 34.861 1.00 77.44 160 ARG A CA 1
ATOM 1330 C C . ARG A 1 160 ? -8.756 -13.935 36.096 1.00 77.44 160 ARG A C 1
ATOM 1332 O O . ARG A 1 160 ? -8.901 -14.438 37.203 1.00 77.44 160 ARG A O 1
ATOM 1339 N N . HIS A 1 161 ? -8.432 -12.652 35.925 1.00 71.75 161 HIS A N 1
ATOM 1340 C CA . HIS A 1 161 ? -8.166 -11.756 37.055 1.00 71.75 161 HIS A CA 1
ATOM 1341 C C . HIS A 1 161 ? -9.399 -11.484 37.923 1.00 71.75 161 HIS A C 1
ATOM 1343 O O . HIS A 1 161 ? -9.257 -11.349 39.136 1.00 71.75 161 HIS A O 1
ATOM 1349 N N . LYS A 1 162 ? -10.608 -11.443 37.344 1.00 71.00 162 LYS A N 1
ATOM 1350 C CA . LYS A 1 162 ? -11.848 -11.334 38.131 1.00 71.00 162 LYS A CA 1
ATOM 1351 C C . LYS A 1 162 ? -12.052 -12.563 39.028 1.00 71.00 162 LYS A C 1
ATOM 1353 O O . LYS A 1 162 ? -12.376 -12.406 40.198 1.00 71.00 162 LYS A O 1
ATOM 1358 N N . ASN A 1 163 ? -11.788 -13.761 38.502 1.00 61.03 163 ASN A N 1
ATOM 1359 C CA . ASN A 1 163 ? -11.885 -15.012 39.262 1.00 61.03 163 ASN A CA 1
ATOM 1360 C C . ASN A 1 163 ? -10.742 -15.201 40.279 1.00 61.03 163 ASN A C 1
ATOM 1362 O O . ASN A 1 163 ? -10.914 -15.918 41.258 1.00 61.03 163 ASN A O 1
ATOM 1366 N N . GLU A 1 164 ? -9.575 -14.587 40.065 1.00 59.47 164 GLU A N 1
ATOM 1367 C CA . GLU A 1 164 ? -8.487 -14.543 41.056 1.00 59.47 164 GLU A CA 1
ATOM 1368 C C . GLU A 1 164 ? -8.748 -13.513 42.158 1.00 59.47 164 GLU A C 1
ATOM 1370 O O . GLU A 1 164 ? -8.413 -13.776 43.306 1.00 59.47 164 GLU A O 1
ATOM 1375 N N . GLY A 1 165 ? -9.358 -12.366 41.833 1.00 55.19 165 GLY A N 1
ATOM 1376 C CA . GLY A 1 165 ? -9.774 -11.345 42.802 1.00 55.19 165 GLY A CA 1
ATOM 1377 C C . GLY A 1 165 ? -10.762 -11.875 43.844 1.00 55.19 165 GLY A C 1
ATOM 1378 O O . GLY A 1 165 ? -10.652 -11.525 45.013 1.00 55.19 165 GLY A O 1
ATOM 1379 N N . ASP A 1 166 ? -11.651 -12.780 43.433 1.00 56.66 166 ASP A N 1
ATOM 1380 C CA . ASP A 1 166 ? -12.597 -13.483 44.312 1.00 56.66 166 ASP A CA 1
ATOM 1381 C C . ASP A 1 166 ? -11.910 -14.495 45.257 1.00 56.66 166 ASP A C 1
ATOM 1383 O O . ASP A 1 166 ? -12.460 -14.885 46.281 1.00 56.66 166 ASP A O 1
ATOM 1387 N N . LYS A 1 167 ? -10.669 -14.899 44.945 1.00 55.19 167 LYS A N 1
ATOM 1388 C CA . LYS A 1 167 ? -9.869 -15.855 45.730 1.00 55.19 167 LYS A CA 1
ATOM 1389 C C . LYS A 1 167 ? -8.763 -15.207 46.565 1.00 55.19 167 LYS A C 1
ATOM 1391 O O . LYS A 1 167 ? -8.015 -15.930 47.225 1.00 55.19 167 LYS A O 1
ATOM 1396 N N . ARG A 1 168 ? -8.596 -13.878 46.527 1.00 54.06 168 ARG A N 1
ATOM 1397 C CA . ARG A 1 168 ? -7.539 -13.218 47.310 1.00 54.06 168 ARG A CA 1
ATOM 1398 C C . ARG A 1 168 ? -7.913 -13.226 48.793 1.00 54.06 168 ARG A C 1
ATOM 1400 O O . ARG A 1 168 ? -9.037 -12.854 49.127 1.00 54.06 168 ARG A O 1
ATOM 1407 N N . PRO A 1 169 ? -6.997 -13.634 49.688 1.00 56.59 169 PRO A N 1
ATOM 1408 C CA . PRO A 1 169 ? -7.263 -13.614 51.117 1.00 56.59 169 PRO A CA 1
ATOM 1409 C C . PRO A 1 169 ? -7.534 -12.172 51.584 1.00 56.59 169 PRO A C 1
ATOM 1411 O O . PRO A 1 169 ? -7.016 -11.226 50.985 1.00 56.59 169 PRO A O 1
ATOM 1414 N N . PRO A 1 170 ? -8.306 -11.983 52.667 1.00 58.62 170 PRO A N 1
ATOM 1415 C CA . PRO A 1 170 ? -8.780 -10.672 53.129 1.00 58.62 170 PRO A CA 1
ATOM 1416 C C . PRO A 1 170 ? -7.682 -9.640 53.465 1.00 58.62 170 PRO A C 1
ATOM 1418 O O . PRO A 1 170 ? -8.004 -8.474 53.663 1.00 58.62 170 PRO A O 1
ATOM 1421 N N . ASN A 1 171 ? -6.401 -10.025 53.468 1.00 61.31 171 ASN A N 1
ATOM 1422 C CA . ASN A 1 171 ? -5.257 -9.163 53.785 1.00 61.31 171 ASN A CA 1
ATOM 1423 C C . ASN A 1 171 ? -4.573 -8.516 52.557 1.00 61.31 171 ASN A C 1
ATOM 1425 O O . ASN A 1 171 ? -3.473 -7.979 52.688 1.00 61.31 171 ASN A O 1
ATOM 1429 N N . ASP A 1 172 ? -5.174 -8.552 51.360 1.00 66.75 172 ASP A N 1
ATOM 1430 C CA . ASP A 1 172 ? -4.632 -7.833 50.195 1.00 66.75 172 ASP A CA 1
ATOM 1431 C C . ASP A 1 172 ? -4.844 -6.308 50.336 1.00 66.75 172 ASP A C 1
ATOM 1433 O O . ASP A 1 172 ? -5.913 -5.763 50.042 1.00 66.75 172 ASP A O 1
ATOM 1437 N N . PHE A 1 173 ? -3.790 -5.605 50.767 1.00 67.00 173 PHE A N 1
ATOM 1438 C CA . PHE A 1 173 ? -3.751 -4.144 50.931 1.00 67.00 173 PHE A CA 1
ATOM 1439 C C . PHE A 1 173 ? -4.041 -3.358 49.637 1.00 67.00 173 PHE A C 1
ATOM 1441 O O . PHE A 1 173 ? -4.363 -2.167 49.693 1.00 67.00 173 PHE A O 1
ATOM 1448 N N . SER A 1 174 ? -3.997 -4.011 48.471 1.00 65.25 174 SER A N 1
ATOM 1449 C CA . SER A 1 174 ? -4.316 -3.408 47.171 1.00 65.25 174 SER A CA 1
ATOM 1450 C C . SER A 1 174 ? -5.751 -2.867 47.085 1.00 65.25 174 SER A C 1
ATOM 1452 O O . SER A 1 174 ? -6.030 -2.007 46.254 1.00 65.25 174 SER A O 1
ATOM 1454 N N . ARG A 1 175 ? -6.674 -3.324 47.944 1.00 60.12 175 ARG A N 1
ATOM 1455 C CA . ARG A 1 175 ? -8.068 -2.841 47.968 1.00 60.12 175 ARG A CA 1
ATOM 1456 C C . ARG A 1 175 ? -8.186 -1.396 48.472 1.00 60.12 175 ARG A C 1
ATOM 1458 O O . ARG A 1 175 ? -9.027 -0.639 47.978 1.00 60.12 175 ARG A O 1
ATOM 1465 N N . TYR A 1 176 ? -7.315 -0.995 49.398 1.00 60.53 176 TYR A N 1
ATOM 1466 C CA . TYR A 1 176 ? -7.328 0.343 49.998 1.00 60.53 176 TYR A CA 1
ATOM 1467 C C . TYR A 1 176 ? -6.783 1.420 49.052 1.00 60.53 176 TYR A C 1
ATOM 1469 O O . TYR A 1 176 ? -7.235 2.561 49.098 1.00 60.53 176 TYR A O 1
ATOM 1477 N N . THR A 1 177 ? -5.891 1.063 48.121 1.00 65.62 177 THR A N 1
ATOM 1478 C CA . THR A 1 177 ? -5.349 2.018 47.137 1.00 65.62 177 THR A CA 1
ATOM 1479 C C . THR A 1 177 ? -6.373 2.406 46.061 1.00 65.62 177 THR A C 1
ATOM 1481 O O . THR A 1 177 ? -6.316 3.513 45.524 1.00 65.62 177 THR A O 1
ATOM 1484 N N . THR A 1 178 ? -7.354 1.543 45.774 1.00 59.88 178 THR A N 1
ATOM 1485 C CA . THR A 1 178 ? -8.476 1.844 44.865 1.00 59.88 178 THR A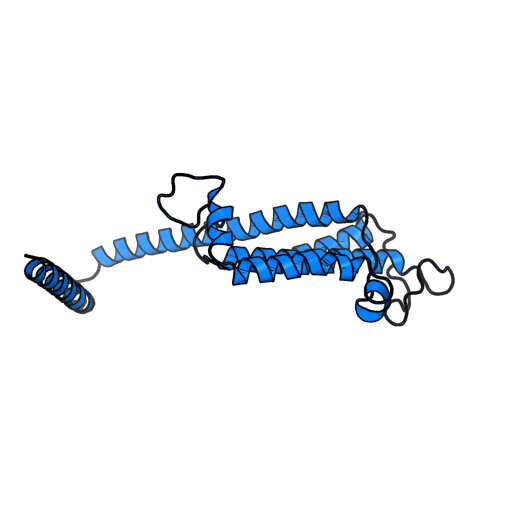 CA 1
ATOM 1486 C C . THR A 1 178 ? -9.636 2.596 45.524 1.00 59.88 178 THR A C 1
ATOM 1488 O O . THR A 1 178 ? -10.287 3.394 44.844 1.00 59.88 178 THR A O 1
ATOM 1491 N N . MET A 1 179 ? -9.887 2.399 46.826 1.00 57.88 179 MET A N 1
ATOM 1492 C CA . MET A 1 179 ? -10.958 3.121 47.535 1.00 57.88 179 MET A CA 1
ATOM 1493 C C . MET A 1 179 ? -10.666 4.620 47.653 1.00 57.88 179 MET A C 1
ATOM 1495 O O . MET A 1 179 ? -11.525 5.420 47.289 1.00 57.88 179 MET A O 1
ATOM 1499 N N . SER A 1 180 ? -9.434 5.016 48.009 1.00 54.75 180 SER A N 1
ATOM 1500 C CA . SER A 1 180 ? -9.085 6.444 48.132 1.00 54.75 180 SER A CA 1
ATOM 1501 C C . SER A 1 180 ? -9.323 7.249 46.850 1.00 54.75 180 SER A C 1
ATOM 1503 O O . SER A 1 180 ? -9.623 8.440 46.917 1.00 54.75 180 SER A O 1
ATOM 1505 N N . ARG A 1 181 ? -9.231 6.621 45.669 1.00 56.09 181 ARG A N 1
ATOM 1506 C CA . ARG A 1 181 ? -9.536 7.289 44.394 1.00 56.09 181 ARG A CA 1
ATOM 1507 C C . ARG A 1 181 ? -11.036 7.472 44.155 1.00 56.09 181 ARG A C 1
ATOM 1509 O O . ARG A 1 181 ? -11.422 8.522 43.655 1.00 56.09 181 ARG A O 1
ATOM 1516 N N . SER A 1 182 ? -11.860 6.491 44.525 1.00 56.12 182 SER A N 1
ATOM 1517 C CA . SER A 1 182 ? -13.312 6.551 44.295 1.00 56.12 182 SER A CA 1
ATOM 1518 C C . SER A 1 182 ? -13.990 7.558 45.228 1.00 56.12 182 SER A C 1
ATOM 1520 O O . SER A 1 182 ? -14.814 8.352 44.777 1.00 56.12 182 SER A O 1
ATOM 1522 N N . ASP A 1 183 ? -13.575 7.616 46.496 1.00 58.25 183 ASP A N 1
ATOM 1523 C CA . ASP A 1 183 ? -14.152 8.553 47.470 1.00 58.25 183 ASP A CA 1
ATOM 1524 C C . ASP A 1 183 ? -13.801 10.014 47.138 1.00 58.25 183 ASP A C 1
ATOM 1526 O O . ASP A 1 183 ? -14.640 10.908 47.257 1.00 58.25 183 ASP A O 1
ATOM 1530 N N . THR A 1 184 ? -12.595 10.261 46.613 1.00 58.88 184 THR A N 1
ATOM 1531 C CA . THR A 1 184 ? -12.167 11.606 46.183 1.00 58.88 184 THR A CA 1
ATOM 1532 C C . THR A 1 184 ? -12.923 12.085 44.936 1.00 58.88 184 THR A C 1
ATOM 1534 O O . THR A 1 184 ? -13.224 13.273 44.800 1.00 58.88 184 THR A O 1
ATOM 1537 N N . GLN A 1 185 ? -13.260 11.170 44.022 1.00 57.09 185 GLN A N 1
ATOM 1538 C CA . GLN A 1 185 ? -13.976 11.495 42.786 1.00 57.09 185 GLN A CA 1
ATOM 1539 C C . GLN A 1 185 ? -15.467 11.765 43.055 1.00 57.09 185 GLN A C 1
ATOM 1541 O O . GLN A 1 185 ? -16.005 12.775 42.622 1.00 57.09 185 GLN A O 1
ATOM 1546 N N . THR A 1 186 ? -16.092 10.957 43.914 1.00 57.47 186 THR A N 1
ATOM 1547 C CA . THR A 1 186 ? -17.490 11.162 44.332 1.00 57.47 186 THR A CA 1
ATOM 1548 C C . THR A 1 186 ? -17.665 12.459 45.136 1.00 57.47 186 THR A C 1
ATOM 1550 O O . THR A 1 186 ? -18.642 13.184 44.960 1.00 57.47 186 THR A O 1
ATOM 1553 N N . ALA A 1 187 ? -16.690 12.800 45.990 1.00 58.59 187 ALA A N 1
ATOM 1554 C CA . ALA A 1 187 ? -16.705 14.046 46.757 1.00 58.59 187 ALA A CA 1
ATOM 1555 C C . ALA A 1 187 ? -16.481 15.299 45.893 1.00 58.59 187 ALA A C 1
ATOM 1557 O O . ALA A 1 187 ? -16.980 16.370 46.238 1.00 58.59 187 ALA A O 1
ATOM 1558 N N . SER A 1 188 ? -15.740 15.190 44.785 1.00 57.00 188 SER A N 1
ATOM 1559 C CA . SER A 1 188 ? -15.563 16.305 43.845 1.00 57.00 188 SER A CA 1
ATOM 1560 C C . SER A 1 188 ? -16.800 16.511 42.972 1.00 57.00 188 SER A C 1
ATOM 1562 O O . SER A 1 188 ? -17.235 17.654 42.840 1.00 57.00 188 SER A O 1
ATOM 1564 N N . ASP A 1 189 ? -17.430 15.437 42.493 1.00 57.28 189 ASP A N 1
ATOM 1565 C CA . ASP A 1 189 ? -18.677 15.513 41.720 1.00 57.28 189 ASP A CA 1
ATOM 1566 C C . ASP A 1 189 ? -19.830 16.119 42.550 1.00 57.28 189 ASP A C 1
ATOM 1568 O O . ASP A 1 189 ? -20.497 17.050 42.097 1.00 57.28 189 ASP A O 1
ATOM 1572 N N . LEU A 1 190 ? -19.979 15.713 43.820 1.00 59.88 190 LEU A N 1
ATOM 1573 C CA . LEU A 1 190 ? -20.950 16.310 44.756 1.00 59.88 190 LEU A CA 1
ATOM 1574 C C . LEU A 1 190 ? -20.679 17.795 45.053 1.00 59.88 190 LEU A C 1
ATOM 1576 O O . LEU A 1 190 ? -21.605 18.563 45.320 1.00 59.88 190 LEU A O 1
ATOM 1580 N N . LYS A 1 191 ? -19.409 18.218 45.037 1.00 58.41 191 LYS A N 1
ATOM 1581 C CA . LYS A 1 191 ? -19.029 19.616 45.290 1.00 58.41 191 LYS A CA 1
ATOM 1582 C C . LYS A 1 191 ? -19.317 20.514 44.083 1.00 58.41 191 LYS A C 1
ATOM 1584 O O . LYS A 1 191 ? -19.650 21.678 44.283 1.00 58.41 191 LYS A O 1
ATOM 1589 N N . ILE A 1 192 ? -19.223 19.971 42.867 1.00 57.34 192 ILE A N 1
ATOM 1590 C CA . ILE A 1 192 ? -19.570 20.659 41.614 1.00 57.34 192 ILE A CA 1
ATOM 1591 C C . ILE A 1 192 ? -21.091 20.823 41.492 1.00 57.34 192 ILE A C 1
ATOM 1593 O O . ILE A 1 192 ? -21.564 21.909 41.159 1.00 57.34 192 ILE A O 1
ATOM 1597 N N . GLU A 1 193 ? -21.869 19.790 41.827 1.00 54.44 193 GLU A N 1
ATOM 1598 C CA . GLU A 1 193 ? -23.338 19.845 41.776 1.00 54.44 193 GLU A CA 1
ATOM 1599 C C . GLU A 1 193 ? -23.907 20.912 42.731 1.00 54.44 193 GLU A C 1
ATOM 1601 O O . GLU A 1 193 ? -24.837 21.639 42.388 1.00 54.44 193 GLU A O 1
ATOM 1606 N N . LYS A 1 194 ? -23.281 21.090 43.901 1.00 55.03 194 LYS A N 1
ATOM 1607 C CA . LYS A 1 194 ? -23.703 22.066 44.916 1.00 55.03 194 LYS A CA 1
ATOM 1608 C C . LYS A 1 194 ? -23.329 23.523 44.598 1.00 55.03 194 LYS A C 1
ATOM 1610 O O . LYS A 1 194 ? -23.860 24.415 45.247 1.00 55.03 194 LYS A O 1
ATOM 1615 N N . SER A 1 195 ? -22.423 23.780 43.647 1.00 55.22 195 SER A N 1
ATOM 1616 C CA . SER A 1 195 ? -22.060 25.146 43.218 1.00 55.22 195 SER A CA 1
ATOM 1617 C C . SER A 1 195 ? -22.856 25.648 42.010 1.00 55.22 195 SER A C 1
ATOM 1619 O O . SER A 1 195 ? -22.653 26.778 41.577 1.00 55.22 195 SER A O 1
ATOM 1621 N N . MET A 1 196 ? -23.700 24.795 41.428 1.00 49.03 196 MET A N 1
ATOM 1622 C CA . MET A 1 196 ? -24.542 25.105 40.267 1.00 49.03 196 MET A CA 1
ATOM 1623 C C . MET A 1 196 ? -25.991 25.466 40.642 1.00 49.03 196 MET A C 1
ATOM 1625 O O . MET A 1 196 ? -26.788 25.730 39.743 1.00 49.03 196 MET A O 1
ATOM 1629 N N . VAL A 1 197 ? -26.317 25.474 41.941 1.00 43.75 197 VAL A N 1
ATOM 1630 C CA . VAL A 1 197 ? -27.618 25.865 42.512 1.00 43.75 197 VAL A CA 1
ATOM 1631 C C . VAL A 1 197 ? -27.489 27.200 43.228 1.00 43.75 197 VAL A C 1
ATOM 1633 O O . VAL A 1 197 ? -26.503 27.355 43.984 1.00 43.75 197 VAL A O 1
#

Radius of gyration: 26.48 Å; Cα contacts (8 Å, |Δi|>4): 172; chains: 1; bounding box: 52×43×80 Å

Secondary structure (DSSP, 8-state):
-HHHHHHHHHIIIIISS-----SSTTT---TT-TTT---HHHHHHHHHHHHHHHHHHHHHHHHTTSSSS-GGG-STT-S-TTTHHHHHHHH-HHHHHHHHHHHHHHHHHHHSTTIIIIIS-----STTHHHHHHHHHHHHHHHHHHHHHHHHHHHHHHHHHHHHHTTS-TT-THHHHHHHHHHHHHHHHHHHHTT--

Solvent-accessible surface area (backbone atoms only — not comparable to full-atom values): 10996 Å² total; per-residue (Å²): 105,72,69,53,34,51,45,45,28,48,40,41,25,58,69,76,36,87,60,52,73,45,47,66,56,88,79,49,80,52,42,79,38,90,87,54,30,46,26,51,48,45,16,34,14,48,31,49,21,49,51,43,50,53,52,51,53,46,52,46,57,63,48,54,76,42,84,70,45,50,63,63,52,72,66,84,92,65,91,51,70,82,62,40,39,62,56,62,48,57,70,42,54,68,64,44,51,56,43,51,51,54,59,60,50,51,53,56,46,37,67,37,83,62,48,10,44,69,72,67,54,19,37,64,76,72,73,59,55,57,56,45,54,55,50,50,53,52,49,53,52,52,54,51,49,51,38,51,53,51,51,52,51,52,51,52,49,52,55,51,51,54,61,48,62,77,67,55,64,96,80,60,67,71,59,59,69,56,46,61,54,52,57,55,50,55,55,49,54,56,54,53,61,63,71,76,108

Organism: NCBI:txid61420

Sequence (197 aa):
MAALCLSSFSLVMYGWGDGDLGSGCNTSYHGSAHYDGNCETVFRARATTFVCMTWFALFLAWEQIDMRRSFFRMQPNSKRYFTQWMFDVWRNKFLFTGIMIGFITTFPILYIPGLNDVVFKHTGISWEWGVVFVEAILFFMGVELWKWCKRIFFRRQAYRHKNEGDKRPPNDFSRYTTMSRSDTQTASDLKIEKSMV

Foldseek 3Di:
DVVLLVVLLCCLQPVVHPVWCFAPLVPFPPDCDPPRTHNQSVQQSLLLSVLLVLLLVLVVLCCVVPLQDQLQCDDPPDPDRHCVSVVVLVVPVVSNVVSVCSNVVSVCCADPPPNSCPVSNHHHYDCSVVSSVVSVVVSSVVSNVVSVVVNVVVVVVVVVVVVVVVVDPPPPPVVVVVVVVVVVVVVVVVVVVVVVD

Nearest PDB structures (foldseek):
  8d3v-assembly1_A  TM=6.225E-01  e=6.075E-03  Homo sapiens
  4xe5-assembly1_A  TM=6.230E-01  e=6.003E-02  Bos taurus
  8k1l-assembly1_A  TM=5.785E-01  e=7.836E-02  Artemia salina

Mean predicted aligned error: 11.84 Å

pLDDT: mean 80.32, std 14.34, range [43.75, 95.81]